Protein AF-A0A959RZU4-F1 (afdb_monomer_lite)

Structure (mmCIF, N/CA/C/O backbone):
data_AF-A0A959RZU4-F1
#
_entry.id   AF-A0A959RZU4-F1
#
loop_
_atom_site.group_PDB
_atom_site.id
_atom_site.type_symbol
_atom_site.label_atom_id
_atom_site.label_alt_id
_atom_site.label_comp_id
_atom_site.label_asym_id
_atom_site.label_entity_id
_atom_site.label_seq_id
_atom_site.pdbx_PDB_ins_code
_atom_site.Cartn_x
_atom_site.Cartn_y
_atom_site.Cartn_z
_atom_site.occupancy
_atom_site.B_iso_or_equiv
_atom_site.auth_seq_id
_atom_site.auth_comp_id
_atom_site.auth_asym_id
_atom_site.auth_atom_id
_atom_site.pdbx_PDB_model_num
ATOM 1 N N . MET A 1 1 ? 28.905 39.740 -83.376 1.00 40.78 1 MET A N 1
ATOM 2 C CA . MET A 1 1 ? 28.898 39.469 -84.828 1.00 40.78 1 MET A CA 1
ATOM 3 C C . MET A 1 1 ? 30.287 38.987 -85.211 1.00 40.78 1 MET A C 1
ATOM 5 O O . MET A 1 1 ? 31.198 39.787 -85.118 1.00 40.78 1 MET A O 1
ATOM 9 N N . PHE A 1 2 ? 30.454 37.685 -85.465 1.00 34.94 2 PHE A N 1
ATOM 10 C CA . PHE A 1 2 ? 31.320 37.063 -86.486 1.00 34.94 2 PHE A CA 1
ATOM 11 C C . PHE A 1 2 ? 31.475 35.570 -86.160 1.00 34.94 2 PHE A C 1
ATOM 13 O O . PHE A 1 2 ? 32.211 35.172 -85.263 1.00 34.94 2 PHE A O 1
ATOM 20 N N . LYS A 1 3 ? 30.707 34.758 -86.892 1.00 49.84 3 LYS A N 1
ATOM 21 C CA . LYS A 1 3 ? 30.971 33.336 -87.119 1.00 49.84 3 LYS A CA 1
ATOM 22 C C . LYS A 1 3 ? 32.119 33.241 -88.120 1.00 49.84 3 LYS A C 1
ATOM 24 O O . LYS A 1 3 ? 32.041 33.914 -89.142 1.00 49.84 3 LYS A O 1
ATOM 29 N N . LEU A 1 4 ? 33.052 32.320 -87.908 1.00 44.41 4 LEU A N 1
ATOM 30 C CA . LEU A 1 4 ? 33.687 31.590 -89.002 1.00 44.41 4 LEU A CA 1
ATOM 31 C C . LEU A 1 4 ? 33.756 30.100 -88.628 1.00 44.41 4 LEU A C 1
ATOM 33 O O . LEU A 1 4 ? 34.189 29.736 -87.538 1.00 44.41 4 LEU A O 1
ATOM 37 N N . PHE A 1 5 ? 33.215 29.304 -89.553 1.00 42.12 5 PHE A N 1
ATOM 38 C CA . PHE A 1 5 ? 33.321 27.857 -89.777 1.00 42.12 5 PHE A CA 1
ATOM 39 C C . PHE A 1 5 ? 34.800 27.394 -89.740 1.00 42.12 5 PHE A C 1
ATOM 41 O O . PHE A 1 5 ? 35.685 28.237 -89.813 1.00 42.12 5 PHE A O 1
ATOM 48 N N . ASP A 1 6 ? 35.242 26.140 -89.677 1.00 41.25 6 ASP A N 1
ATOM 49 C CA . ASP A 1 6 ? 34.755 24.782 -89.956 1.00 41.25 6 ASP A CA 1
ATOM 50 C C . ASP A 1 6 ? 35.876 23.867 -89.373 1.00 41.25 6 ASP A C 1
ATOM 52 O O . ASP A 1 6 ? 37.042 24.250 -89.414 1.00 41.25 6 ASP A O 1
ATOM 56 N N . ASN A 1 7 ? 35.634 22.740 -88.705 1.00 34.97 7 ASN A N 1
ATOM 57 C CA . ASN A 1 7 ? 35.709 21.371 -89.250 1.00 34.97 7 ASN A CA 1
ATOM 58 C C . ASN A 1 7 ? 36.685 20.526 -88.398 1.00 34.97 7 ASN A C 1
ATOM 60 O O . ASN A 1 7 ? 37.684 21.019 -87.883 1.00 34.97 7 ASN A O 1
ATOM 64 N N . LYS A 1 8 ? 36.333 19.248 -88.255 1.00 44.38 8 LYS A N 1
ATOM 65 C CA . LYS A 1 8 ? 36.989 18.108 -87.596 1.00 44.38 8 LYS A CA 1
ATOM 66 C C . LYS A 1 8 ? 38.484 18.239 -87.268 1.00 44.38 8 LYS A C 1
ATOM 68 O O . LYS A 1 8 ? 39.306 18.383 -88.164 1.00 44.38 8 LYS A O 1
ATOM 73 N N . ASN A 1 9 ? 38.831 17.928 -86.017 1.00 36.19 9 ASN A N 1
ATOM 74 C CA . ASN A 1 9 ? 39.710 16.793 -85.710 1.00 36.19 9 ASN A CA 1
ATOM 75 C C . ASN A 1 9 ? 39.688 16.473 -84.208 1.00 36.19 9 ASN A C 1
ATOM 77 O O . ASN A 1 9 ? 39.763 17.351 -83.354 1.00 36.19 9 ASN A O 1
ATOM 81 N N . SER A 1 10 ? 39.542 15.186 -83.908 1.00 51.72 10 SER A N 1
ATOM 82 C CA . SER A 1 10 ? 39.655 14.570 -82.589 1.00 51.72 10 SER A CA 1
ATOM 83 C C . SER A 1 10 ? 41.037 14.830 -81.985 1.00 51.72 10 SER A C 1
ATOM 85 O O . SER A 1 10 ? 42.015 14.204 -82.389 1.00 51.72 10 SER A O 1
ATOM 87 N N . ASP A 1 11 ? 41.104 15.748 -81.024 1.00 47.91 11 ASP A N 1
ATOM 88 C CA . ASP A 1 11 ? 42.326 16.111 -80.305 1.00 47.91 11 ASP A CA 1
ATOM 89 C C . ASP A 1 11 ? 42.391 15.301 -78.988 1.00 47.91 11 ASP A C 1
ATOM 91 O O . ASP A 1 11 ? 41.419 15.314 -78.222 1.00 47.91 11 ASP A O 1
ATOM 95 N N . PRO A 1 12 ? 43.483 14.567 -78.687 1.00 48.38 12 PRO A N 1
ATOM 96 C CA . PRO A 1 12 ? 43.603 13.827 -77.436 1.00 48.38 12 PRO A CA 1
ATOM 97 C C . PRO A 1 12 ? 43.544 14.809 -76.263 1.00 48.38 12 PRO A C 1
ATOM 99 O O . PRO A 1 12 ? 44.266 15.806 -76.230 1.00 48.38 12 PRO A O 1
ATOM 102 N N . MET A 1 13 ? 42.654 14.526 -75.310 1.00 49.72 13 MET A N 1
ATOM 103 C CA . MET A 1 13 ? 42.340 15.343 -74.136 1.00 49.72 13 MET A CA 1
ATOM 104 C C . MET A 1 13 ? 43.606 15.970 -73.515 1.00 49.72 13 MET A C 1
ATOM 106 O O . MET A 1 13 ? 44.366 15.311 -72.804 1.00 49.72 13 MET A O 1
ATOM 110 N N . LYS A 1 14 ? 43.851 17.262 -73.790 1.00 53.09 14 LYS A N 1
ATOM 111 C CA . LYS A 1 14 ? 44.975 18.021 -73.221 1.00 53.09 14 LYS A CA 1
ATOM 112 C C . LYS A 1 14 ? 44.808 18.101 -71.705 1.00 53.09 14 LYS A C 1
ATOM 114 O O . LYS A 1 14 ? 43.995 18.870 -71.194 1.00 53.09 14 LYS A O 1
ATOM 119 N N . VAL A 1 15 ? 45.599 17.314 -70.980 1.00 61.69 15 VAL A N 1
ATOM 120 C CA . VAL A 1 15 ? 45.626 17.328 -69.514 1.00 61.69 15 VAL A CA 1
ATOM 121 C C . VAL A 1 15 ? 46.175 18.680 -69.049 1.00 61.69 15 VAL A C 1
ATOM 123 O O . VAL A 1 15 ? 47.334 19.014 -69.313 1.00 61.69 15 VAL A O 1
ATOM 126 N N . LYS A 1 16 ? 45.337 19.481 -68.380 1.00 63.59 16 LYS A N 1
ATOM 127 C CA . LYS A 1 16 ? 45.736 20.772 -67.799 1.00 63.59 16 LYS A CA 1
ATOM 128 C C . LYS A 1 16 ? 46.838 20.526 -66.761 1.00 63.59 16 LYS A C 1
ATOM 130 O O . LYS A 1 16 ? 46.637 19.790 -65.798 1.00 63.59 16 LYS A O 1
ATOM 135 N N . LYS A 1 17 ? 48.021 21.107 -66.978 1.00 64.19 17 LYS A N 1
ATOM 136 C CA . LYS A 1 17 ? 49.163 21.000 -66.060 1.00 64.19 17 LYS A CA 1
ATOM 137 C C . LYS A 1 17 ? 49.020 22.066 -64.975 1.00 64.19 17 LYS A C 1
ATOM 139 O O . LYS A 1 17 ? 48.878 23.242 -65.293 1.00 64.19 17 LYS A O 1
ATOM 144 N N . PHE A 1 18 ? 49.049 21.650 -63.712 1.00 67.50 18 PHE A N 1
ATOM 145 C CA . PHE A 1 18 ? 49.022 22.559 -62.567 1.00 67.50 18 PHE A CA 1
ATOM 146 C C . PHE A 1 18 ? 50.449 23.000 -62.228 1.00 67.50 18 PHE A C 1
ATOM 148 O O . PHE A 1 18 ? 51.368 22.178 -62.213 1.00 67.50 18 PHE A O 1
ATOM 155 N N . TYR A 1 19 ? 50.632 24.292 -61.966 1.00 74.06 19 TYR A N 1
ATOM 156 C CA . TYR A 1 19 ? 51.918 24.901 -61.630 1.00 74.06 19 TYR A CA 1
ATOM 157 C C . TYR A 1 19 ? 51.803 25.561 -60.260 1.00 74.06 19 TYR A C 1
ATOM 159 O O . TYR A 1 19 ? 50.791 26.198 -59.978 1.00 74.06 19 TYR A O 1
ATOM 167 N N . TYR A 1 20 ? 52.832 25.427 -59.426 1.00 78.12 20 TYR A N 1
ATOM 168 C CA . TYR A 1 20 ? 52.951 26.209 -58.197 1.00 78.12 20 TYR A CA 1
ATOM 169 C C . TYR A 1 20 ? 54.128 27.178 -58.319 1.00 78.12 20 TYR A C 1
ATOM 171 O O . TYR A 1 20 ? 55.121 26.895 -59.000 1.00 78.12 20 TYR A O 1
ATOM 179 N N . TYR A 1 21 ? 54.002 28.339 -57.681 1.00 74.81 21 TYR A N 1
ATOM 180 C CA . TYR A 1 21 ? 55.072 29.324 -57.613 1.00 74.81 21 TYR A CA 1
ATOM 181 C C . TYR A 1 21 ? 56.006 28.972 -56.454 1.00 74.81 21 TYR A C 1
ATOM 183 O O . TYR A 1 21 ? 55.578 28.942 -55.302 1.00 74.81 21 TYR A O 1
ATOM 191 N N . SER A 1 22 ? 57.270 28.669 -56.759 1.00 76.12 22 SER A N 1
ATOM 192 C CA . SER A 1 22 ? 58.295 28.439 -55.739 1.00 76.12 22 SER A CA 1
ATOM 193 C C . SER A 1 22 ? 59.058 29.746 -55.498 1.00 76.12 22 SER A C 1
ATOM 195 O O . SER A 1 22 ? 59.773 30.181 -56.409 1.00 76.12 22 SER A O 1
ATOM 197 N N . PRO A 1 23 ? 58.932 30.370 -54.311 1.00 66.81 23 PRO A N 1
ATOM 198 C CA . PRO A 1 23 ? 59.615 31.628 -54.013 1.00 66.81 23 PRO A CA 1
ATOM 199 C C . PRO A 1 23 ? 61.144 31.478 -54.068 1.00 66.81 23 PRO A C 1
ATOM 201 O O . PRO A 1 23 ? 61.816 32.363 -54.585 1.00 66.81 23 PRO A O 1
ATOM 204 N N . ASP A 1 24 ? 61.677 30.315 -53.686 1.00 72.19 24 ASP A N 1
ATOM 205 C CA . ASP A 1 24 ? 63.123 30.040 -53.661 1.00 72.19 24 ASP A CA 1
ATOM 206 C C . ASP A 1 24 ? 63.770 29.963 -55.051 1.00 72.19 24 ASP A C 1
ATOM 208 O O . ASP A 1 24 ? 64.975 30.153 -55.200 1.00 72.19 24 ASP A O 1
ATOM 212 N N . LYS A 1 25 ? 62.985 29.641 -56.087 1.00 71.25 25 LYS A N 1
ATOM 213 C CA . LYS A 1 25 ? 63.485 29.463 -57.461 1.00 71.25 25 LYS A CA 1
ATOM 214 C C . LYS A 1 25 ? 62.950 30.511 -58.436 1.00 71.25 25 LYS A C 1
ATOM 216 O O . LYS A 1 25 ? 63.309 30.435 -59.612 1.00 71.25 25 LYS A O 1
ATOM 221 N N . LEU A 1 26 ? 62.100 31.440 -57.970 1.00 72.12 26 LEU A N 1
ATOM 222 C CA . LEU A 1 26 ? 61.418 32.489 -58.754 1.00 72.12 26 LEU A CA 1
ATOM 223 C C . LEU A 1 26 ? 60.828 31.966 -60.081 1.00 72.12 26 LEU A C 1
ATOM 225 O O . LEU A 1 26 ? 60.802 32.660 -61.097 1.00 72.12 26 LEU A O 1
ATOM 229 N N . LYS A 1 27 ? 60.400 30.698 -60.102 1.00 74.31 27 LYS A N 1
ATOM 230 C CA . LYS A 1 27 ? 59.956 29.986 -61.307 1.00 74.31 27 LYS A CA 1
ATOM 231 C C . LYS A 1 27 ? 58.715 29.157 -61.006 1.00 74.31 27 LYS A C 1
ATOM 233 O O . LYS A 1 27 ? 58.575 28.580 -59.927 1.00 74.31 27 LYS A O 1
ATOM 238 N N . LEU A 1 28 ? 57.833 29.078 -62.001 1.00 73.12 28 LEU A N 1
ATOM 239 C CA . LEU A 1 28 ? 56.657 28.214 -61.986 1.00 73.12 28 LEU A CA 1
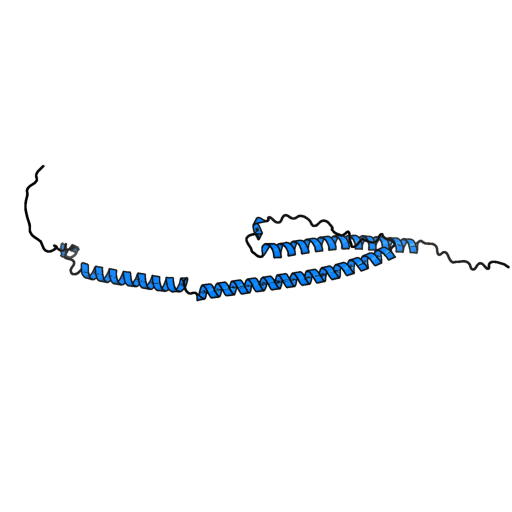ATOM 240 C C . LEU A 1 28 ? 57.083 26.777 -62.292 1.00 73.12 28 LEU A C 1
ATOM 242 O O . LEU A 1 28 ? 57.539 26.476 -63.396 1.00 73.12 28 LEU A O 1
ATOM 246 N N . ILE A 1 29 ? 56.943 25.888 -61.309 1.00 73.50 29 ILE A N 1
ATOM 247 C CA . ILE A 1 29 ? 57.331 24.480 -61.438 1.00 73.50 29 ILE A CA 1
ATOM 248 C C . ILE A 1 29 ? 56.059 23.647 -61.650 1.00 73.50 29 ILE A C 1
ATOM 250 O O . ILE A 1 29 ? 55.103 23.789 -60.881 1.00 73.50 29 ILE A O 1
ATOM 254 N N . PRO A 1 30 ? 56.004 22.783 -62.684 1.00 72.62 30 PRO A N 1
ATOM 255 C CA . PRO A 1 30 ? 54.859 21.905 -62.895 1.00 72.62 30 PRO A CA 1
ATOM 256 C C . PRO A 1 30 ? 54.775 20.864 -61.774 1.00 72.62 30 PRO A C 1
ATOM 258 O O . PRO A 1 30 ? 55.757 20.184 -61.466 1.00 72.62 30 PRO A O 1
ATOM 261 N N . ILE A 1 31 ? 53.588 20.693 -61.193 1.00 70.25 31 ILE A N 1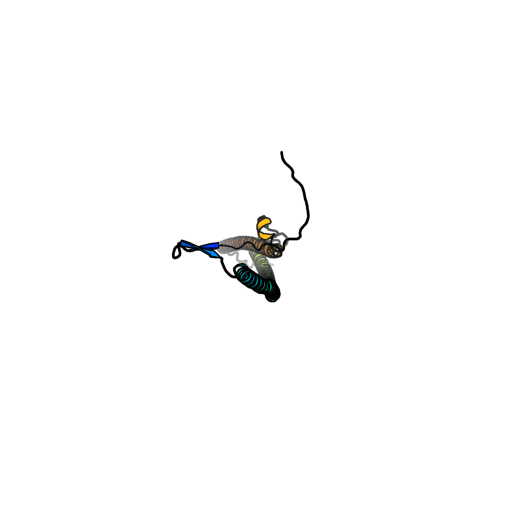
ATOM 262 C CA . ILE A 1 31 ? 53.344 19.678 -60.168 1.00 70.25 31 ILE A CA 1
ATOM 263 C C . ILE A 1 31 ? 53.290 18.309 -60.854 1.00 70.25 31 ILE A C 1
ATOM 265 O O . ILE A 1 31 ? 52.305 17.942 -61.500 1.00 70.25 31 ILE A O 1
ATOM 269 N N . LYS A 1 32 ? 54.369 17.534 -60.726 1.00 67.44 32 LYS A N 1
ATOM 270 C CA . LYS A 1 32 ? 54.437 16.169 -61.259 1.00 67.44 32 LYS A CA 1
ATOM 271 C C . LYS A 1 32 ? 53.556 15.238 -60.414 1.00 67.44 32 LYS A C 1
ATOM 273 O O . LYS A 1 32 ? 53.646 15.233 -59.189 1.00 67.44 32 LYS A O 1
ATOM 278 N N . ASN A 1 33 ? 52.733 14.421 -61.074 1.00 66.38 33 ASN A N 1
ATOM 279 C CA . ASN A 1 33 ? 51.890 13.382 -60.462 1.00 66.38 33 ASN A CA 1
ATOM 280 C C . ASN A 1 33 ? 50.825 13.884 -59.460 1.00 66.38 33 ASN A C 1
ATOM 282 O O . ASN A 1 33 ? 50.451 13.145 -58.553 1.00 66.38 33 ASN A O 1
ATOM 286 N N . PHE A 1 34 ? 50.300 15.104 -59.628 1.00 71.50 34 PHE A N 1
ATOM 287 C CA . PHE A 1 34 ? 49.224 15.634 -58.772 1.00 71.50 34 PHE A CA 1
ATOM 288 C C . PHE A 1 34 ? 47.943 14.781 -58.823 1.00 71.50 34 PHE A C 1
ATOM 290 O O . PHE A 1 34 ? 47.402 14.403 -57.789 1.00 71.50 34 PHE A O 1
ATOM 297 N N . ILE A 1 35 ? 47.511 14.418 -60.035 1.00 73.44 35 ILE A N 1
ATOM 298 C CA . ILE A 1 35 ? 46.277 13.658 -60.286 1.00 73.44 35 ILE A CA 1
ATOM 299 C C . ILE A 1 35 ? 46.306 12.258 -59.639 1.00 73.44 35 ILE A C 1
ATOM 301 O O . ILE A 1 35 ? 45.421 11.979 -58.834 1.00 73.44 35 ILE A O 1
ATOM 305 N N . PRO A 1 36 ? 47.307 11.383 -59.885 1.00 77.56 36 PRO A N 1
ATOM 306 C CA . PRO A 1 36 ? 47.315 10.047 -59.279 1.00 77.56 36 PRO A CA 1
ATOM 307 C C . PRO A 1 36 ? 47.467 10.080 -57.751 1.00 77.56 36 PRO A C 1
ATOM 309 O O . PRO A 1 36 ? 46.877 9.249 -57.069 1.00 77.56 36 PRO A O 1
ATOM 312 N N . LYS A 1 37 ? 48.199 11.057 -57.192 1.00 81.00 37 LYS A N 1
ATOM 313 C CA . LYS A 1 37 ? 48.310 11.225 -55.732 1.00 81.00 37 LYS A CA 1
ATOM 314 C C . LYS A 1 37 ? 46.990 11.669 -55.101 1.00 81.00 37 LYS A C 1
ATOM 316 O O . LYS A 1 37 ? 46.623 11.163 -54.047 1.00 81.00 37 LYS A O 1
ATOM 321 N N . SER A 1 38 ? 46.272 12.584 -55.752 1.00 82.25 38 SER A N 1
ATOM 322 C CA . SER A 1 38 ? 44.964 13.048 -55.285 1.00 82.25 38 SER A CA 1
ATOM 323 C C . SER A 1 38 ? 43.909 11.940 -55.354 1.00 82.25 38 SER A C 1
ATOM 325 O O . SER A 1 38 ? 43.142 11.791 -54.409 1.00 82.25 38 SER A O 1
ATOM 327 N N . ILE A 1 39 ? 43.922 11.113 -56.406 1.00 86.00 39 ILE A N 1
ATOM 328 C CA . ILE A 1 39 ? 43.027 9.951 -56.534 1.00 86.00 39 ILE A CA 1
ATOM 329 C C . ILE A 1 39 ? 43.303 8.918 -55.436 1.00 86.00 39 ILE A C 1
ATOM 331 O O . ILE A 1 39 ? 42.364 8.426 -54.819 1.00 86.00 39 ILE A O 1
ATOM 335 N N . LEU A 1 40 ? 44.577 8.622 -55.151 1.00 88.19 40 LEU A N 1
ATOM 336 C CA . LEU A 1 40 ? 44.954 7.693 -54.080 1.00 88.19 40 LEU A CA 1
ATOM 337 C C . LEU A 1 40 ? 44.475 8.190 -52.705 1.00 88.19 40 LEU A C 1
ATOM 339 O O . LEU A 1 40 ? 43.934 7.417 -51.919 1.00 88.19 40 LEU A O 1
ATOM 343 N N . PHE A 1 41 ? 44.635 9.489 -52.437 1.00 89.50 41 PHE A N 1
ATOM 344 C CA . PHE A 1 41 ? 44.150 10.106 -51.204 1.00 89.50 41 PHE A CA 1
ATOM 345 C C . PHE A 1 41 ? 42.624 10.011 -51.092 1.00 89.50 41 PHE A C 1
ATOM 347 O O . PHE A 1 41 ? 42.113 9.555 -50.070 1.00 89.50 41 PHE A O 1
ATOM 354 N N . LEU A 1 42 ? 41.901 10.348 -52.164 1.00 91.00 42 LEU A N 1
ATOM 355 C CA . LEU A 1 42 ? 40.440 10.272 -52.199 1.00 91.00 42 LEU A CA 1
ATOM 356 C C . LEU A 1 42 ? 39.940 8.835 -51.977 1.00 91.00 42 LEU A C 1
ATOM 358 O O . LEU A 1 42 ? 38.996 8.622 -51.223 1.00 91.00 42 LEU A O 1
ATOM 362 N N . ALA A 1 43 ? 40.607 7.849 -52.584 1.00 91.00 43 ALA A N 1
ATOM 363 C CA . ALA A 1 43 ? 40.292 6.436 -52.406 1.00 91.00 43 ALA A CA 1
ATOM 364 C C . ALA A 1 43 ? 40.514 5.978 -50.955 1.00 91.00 43 ALA A C 1
ATOM 366 O O . ALA A 1 43 ? 39.647 5.325 -50.380 1.00 91.00 43 ALA A O 1
ATOM 367 N N . SER A 1 44 ? 41.632 6.368 -50.333 1.00 91.50 44 SER A N 1
ATOM 368 C CA . SER A 1 44 ? 41.902 6.041 -48.926 1.00 91.50 44 SER A CA 1
ATOM 369 C C . SER A 1 44 ? 40.884 6.672 -47.972 1.00 91.50 44 SER A C 1
ATOM 371 O O . SER A 1 44 ? 40.442 6.034 -47.018 1.00 91.50 44 SER A O 1
ATOM 373 N N . PHE A 1 45 ? 40.451 7.897 -48.274 1.00 94.00 45 PHE A N 1
ATOM 374 C CA . PHE A 1 45 ? 39.466 8.618 -47.479 1.00 94.00 45 PHE A CA 1
ATOM 375 C C . PHE A 1 45 ? 38.073 7.992 -47.602 1.00 94.00 45 PHE A C 1
ATOM 377 O O . PHE A 1 45 ? 37.380 7.823 -46.602 1.00 94.00 45 PHE A O 1
ATOM 384 N N . ALA A 1 46 ? 37.688 7.565 -48.809 1.00 93.44 46 ALA A N 1
ATOM 385 C CA . ALA A 1 46 ? 36.434 6.853 -49.035 1.00 93.44 46 ALA A CA 1
ATOM 386 C C . ALA A 1 46 ? 36.381 5.530 -48.254 1.00 93.44 46 ALA A C 1
ATOM 388 O O . ALA A 1 46 ? 35.389 5.257 -47.582 1.00 93.44 46 ALA A O 1
ATOM 389 N N . ILE A 1 47 ? 37.469 4.750 -48.269 1.00 94.38 47 ILE A N 1
ATOM 390 C CA . ILE A 1 47 ? 37.564 3.500 -47.500 1.00 94.38 47 ILE A CA 1
ATOM 391 C C . ILE A 1 47 ? 37.418 3.782 -46.000 1.00 94.38 47 ILE A C 1
ATOM 393 O O . ILE A 1 47 ? 36.640 3.111 -45.323 1.00 94.38 47 ILE A O 1
ATOM 397 N N . PHE A 1 48 ? 38.096 4.812 -45.487 1.00 95.12 48 PHE A N 1
ATOM 398 C CA . PHE A 1 48 ? 38.010 5.197 -44.079 1.00 95.12 48 PHE A CA 1
ATOM 399 C C . PHE A 1 48 ? 36.581 5.572 -43.655 1.00 95.12 48 PHE A C 1
ATOM 401 O O . PHE A 1 48 ? 36.105 5.114 -42.614 1.00 95.12 48 PHE A O 1
ATOM 408 N N . ILE A 1 49 ? 35.861 6.333 -44.485 1.00 94.12 49 ILE A N 1
ATOM 409 C CA . ILE A 1 49 ? 34.457 6.679 -44.221 1.00 94.12 49 ILE A CA 1
ATOM 410 C C . ILE A 1 49 ? 33.595 5.416 -44.199 1.00 94.12 49 ILE A C 1
ATOM 412 O O . ILE A 1 49 ? 32.867 5.191 -43.241 1.00 94.12 49 ILE A O 1
ATOM 416 N N . THR A 1 50 ? 33.714 4.544 -45.203 1.00 92.69 50 THR A N 1
ATOM 417 C CA . THR A 1 50 ? 32.899 3.318 -45.245 1.00 92.69 50 THR A CA 1
ATOM 418 C C . THR A 1 50 ? 33.169 2.387 -44.063 1.00 92.69 50 THR A C 1
ATOM 420 O O . THR A 1 50 ? 32.234 1.812 -43.512 1.00 92.69 50 THR A O 1
ATOM 423 N N . PHE A 1 51 ? 34.425 2.282 -43.623 1.00 94.19 51 PHE A N 1
ATOM 424 C CA . PHE A 1 51 ? 34.811 1.437 -42.496 1.00 94.19 51 PHE A CA 1
ATOM 425 C C . PHE A 1 51 ? 34.286 1.980 -41.163 1.00 94.19 51 PHE A C 1
ATOM 427 O O . PHE A 1 51 ? 33.729 1.236 -40.360 1.00 94.19 51 PHE A O 1
ATOM 434 N N . THR A 1 52 ? 34.402 3.290 -40.945 1.00 90.31 52 THR A N 1
ATOM 435 C CA . THR A 1 52 ? 33.870 3.939 -39.738 1.00 90.31 52 THR A CA 1
ATOM 436 C C . THR A 1 52 ? 32.343 3.890 -39.695 1.00 90.31 52 THR A C 1
ATOM 438 O O . THR A 1 52 ? 31.783 3.532 -38.662 1.00 90.31 52 THR A O 1
ATOM 441 N N . SER A 1 53 ? 31.657 4.137 -40.816 1.00 88.69 53 SER A N 1
ATOM 442 C CA . SER A 1 53 ? 30.201 3.978 -40.914 1.00 88.69 53 SER A CA 1
ATOM 443 C C . SER A 1 53 ? 29.744 2.538 -40.678 1.00 88.69 53 SER A C 1
ATOM 445 O O . SER A 1 53 ? 28.716 2.339 -40.040 1.00 88.69 53 SER A O 1
ATOM 447 N N . PHE A 1 54 ? 30.500 1.537 -41.139 1.00 90.25 54 PHE A N 1
ATOM 448 C CA . PHE A 1 54 ? 30.190 0.131 -40.880 1.00 90.25 54 PHE A CA 1
ATOM 449 C C . PHE A 1 54 ? 30.311 -0.220 -39.392 1.00 90.25 54 PHE A C 1
ATOM 451 O O . PHE A 1 54 ? 29.403 -0.837 -38.846 1.00 90.25 54 PHE A O 1
ATOM 458 N N . ILE A 1 55 ? 31.375 0.229 -38.715 1.00 87.50 55 ILE A N 1
ATOM 459 C CA . ILE A 1 55 ? 31.551 0.005 -37.270 1.00 87.50 55 ILE A CA 1
ATOM 460 C C . ILE A 1 55 ? 30.436 0.689 -36.475 1.00 87.50 55 ILE A C 1
ATOM 462 O O . ILE A 1 55 ? 29.805 0.055 -35.632 1.00 87.50 55 ILE A O 1
ATOM 466 N N . ILE A 1 56 ? 30.156 1.963 -36.762 1.00 84.38 56 ILE A N 1
ATOM 467 C CA . ILE A 1 56 ? 29.111 2.725 -36.065 1.00 84.38 56 ILE A CA 1
ATOM 468 C C . ILE A 1 56 ? 27.735 2.105 -36.322 1.00 84.38 56 ILE A C 1
ATOM 470 O O . ILE A 1 56 ? 26.968 1.912 -35.385 1.00 84.38 56 ILE A O 1
ATOM 474 N N . GLY A 1 57 ? 27.440 1.739 -37.572 1.00 82.75 57 GLY A N 1
ATOM 475 C CA . GLY A 1 57 ? 26.212 1.037 -37.929 1.00 82.75 57 GLY A CA 1
ATOM 476 C C . GLY A 1 57 ? 26.089 -0.289 -37.184 1.00 82.75 57 GLY A C 1
ATOM 477 O O . GLY A 1 57 ? 25.060 -0.542 -36.574 1.00 82.75 57 GLY A O 1
ATOM 478 N N . SER A 1 58 ? 27.152 -1.094 -37.143 1.00 79.25 58 SER A N 1
ATOM 479 C CA . SER A 1 58 ? 27.134 -2.365 -36.415 1.00 79.25 58 SER A CA 1
ATOM 480 C C . SER A 1 58 ? 26.900 -2.191 -34.918 1.00 79.25 58 SER A C 1
ATOM 482 O O . SER A 1 58 ? 26.237 -3.029 -34.340 1.00 79.25 58 SER A O 1
ATOM 484 N N . LEU A 1 59 ? 27.374 -1.100 -34.306 1.00 75.62 59 LEU A N 1
ATOM 485 C CA . LEU A 1 59 ? 27.191 -0.831 -32.878 1.00 75.62 59 LEU A CA 1
ATOM 486 C C . LEU A 1 59 ? 25.767 -0.342 -32.568 1.00 75.62 59 LEU A C 1
ATOM 488 O O . LEU A 1 59 ? 25.201 -0.709 -31.547 1.00 75.62 59 LEU A O 1
ATOM 492 N N . ILE A 1 60 ? 25.176 0.463 -33.458 1.00 73.25 60 ILE A N 1
ATOM 493 C CA . ILE A 1 60 ? 23.804 0.975 -33.302 1.00 73.25 60 ILE A CA 1
ATOM 494 C C . ILE A 1 60 ? 22.761 -0.115 -33.583 1.00 73.25 60 ILE A C 1
ATOM 496 O O . ILE A 1 60 ? 21.729 -0.155 -32.921 1.00 73.25 60 ILE A O 1
ATOM 500 N N . PHE A 1 61 ? 23.016 -0.981 -34.566 1.00 68.62 61 PHE A N 1
ATOM 501 C CA . PHE A 1 61 ? 22.108 -2.059 -34.967 1.00 68.62 61 PHE A CA 1
ATOM 502 C C . PHE A 1 61 ? 22.425 -3.402 -34.299 1.00 68.62 61 PHE A C 1
ATOM 504 O O . PHE A 1 61 ? 21.820 -4.407 -34.668 1.00 68.62 61 PHE A O 1
ATOM 511 N N . ASP A 1 62 ? 23.365 -3.451 -33.349 1.00 67.38 62 ASP A N 1
ATOM 512 C CA . ASP A 1 62 ? 23.626 -4.683 -32.613 1.00 67.38 62 ASP A CA 1
ATOM 513 C C . ASP A 1 62 ? 22.407 -5.004 -31.738 1.00 67.38 62 ASP A C 1
ATOM 515 O O . ASP A 1 62 ? 22.147 -4.338 -30.729 1.00 67.38 62 ASP A O 1
ATOM 519 N N . ASP A 1 63 ? 21.665 -6.044 -32.126 1.00 60.75 63 ASP A N 1
ATOM 520 C CA . ASP A 1 63 ? 20.479 -6.573 -31.432 1.00 60.75 63 ASP A CA 1
ATOM 521 C C . ASP A 1 63 ? 20.758 -6.928 -29.962 1.00 60.75 63 ASP A C 1
ATOM 523 O O . ASP A 1 63 ? 19.844 -7.084 -29.154 1.00 60.75 63 ASP A O 1
ATOM 527 N N . SER A 1 64 ? 22.032 -7.036 -29.581 1.00 60.72 64 SER A N 1
ATOM 528 C CA . SER A 1 64 ? 22.445 -7.185 -28.190 1.00 60.72 64 SER A CA 1
ATOM 529 C C . SER A 1 64 ? 21.923 -6.036 -27.318 1.00 60.72 64 SER A C 1
ATOM 531 O O . SER A 1 64 ? 21.429 -6.283 -26.219 1.00 60.72 64 SER A O 1
ATOM 533 N N . THR A 1 65 ? 21.940 -4.795 -27.814 1.00 62.09 65 THR A N 1
ATOM 534 C CA . THR A 1 65 ? 21.436 -3.633 -27.071 1.00 62.09 65 THR A CA 1
ATOM 535 C C . THR A 1 65 ? 19.915 -3.645 -26.954 1.00 62.09 65 THR A C 1
ATOM 537 O O . THR A 1 65 ? 19.405 -3.483 -25.849 1.00 62.09 65 THR A O 1
ATOM 540 N N . SER A 1 66 ? 19.176 -3.934 -28.028 1.00 62.53 66 SER A N 1
ATOM 541 C CA . SER A 1 66 ? 17.707 -4.020 -27.993 1.00 62.53 66 SER A CA 1
ATOM 542 C C . SER A 1 66 ? 17.213 -5.160 -27.087 1.00 62.53 66 SER A C 1
ATOM 544 O O . SER A 1 66 ? 16.284 -4.964 -26.303 1.00 62.53 66 SER A O 1
ATOM 546 N N . LEU A 1 67 ? 17.881 -6.319 -27.105 1.00 63.00 67 LEU A N 1
ATOM 547 C CA . LEU A 1 67 ? 17.579 -7.454 -26.225 1.00 63.00 67 LEU A CA 1
ATOM 548 C C . LEU A 1 67 ? 17.912 -7.170 -24.757 1.00 63.00 67 LEU A C 1
ATOM 550 O O . LEU A 1 67 ? 17.177 -7.603 -23.868 1.00 63.00 67 LEU A O 1
ATOM 554 N N . ILE A 1 68 ? 19.010 -6.460 -24.481 1.00 68.19 68 ILE A N 1
ATOM 555 C CA . ILE A 1 68 ? 19.369 -6.055 -23.118 1.00 68.19 68 ILE A CA 1
ATOM 556 C C . ILE A 1 68 ? 18.369 -5.022 -22.593 1.00 68.19 68 ILE A C 1
ATOM 558 O O . ILE A 1 68 ? 17.887 -5.184 -21.474 1.00 68.19 68 ILE A O 1
ATOM 562 N N . LEU A 1 69 ? 18.013 -4.009 -23.391 1.00 66.88 69 LEU A N 1
ATOM 563 C CA . LEU A 1 69 ? 17.008 -3.013 -23.011 1.00 66.88 69 LEU A CA 1
ATOM 564 C C . LEU A 1 69 ? 15.632 -3.661 -22.789 1.00 66.88 69 LEU A C 1
ATOM 566 O O . LEU A 1 69 ? 14.981 -3.375 -21.788 1.00 66.88 69 LEU A O 1
ATOM 570 N N . GLY A 1 70 ? 15.217 -4.586 -23.659 1.00 72.00 70 GLY A N 1
ATOM 571 C CA . GLY A 1 70 ? 13.965 -5.330 -23.496 1.00 72.00 70 GLY A CA 1
ATOM 572 C C . GLY A 1 70 ? 13.931 -6.152 -22.205 1.00 72.00 70 GLY A C 1
ATOM 573 O O . GLY A 1 70 ? 12.959 -6.085 -21.457 1.00 72.00 70 GLY A O 1
ATOM 574 N N . LYS A 1 71 ? 15.021 -6.863 -21.886 1.00 73.06 71 LYS A N 1
ATOM 575 C CA . LYS A 1 71 ? 15.142 -7.612 -20.624 1.00 73.06 71 LYS A CA 1
ATOM 576 C C . LYS A 1 71 ? 15.151 -6.704 -19.397 1.00 73.06 71 LYS A C 1
ATOM 578 O O . LYS A 1 71 ? 14.559 -7.064 -18.387 1.00 73.06 71 LYS A O 1
ATOM 583 N N . GLN A 1 72 ? 15.818 -5.552 -19.462 1.00 69.12 72 GLN A N 1
ATOM 584 C CA . GLN A 1 72 ? 15.830 -4.593 -18.355 1.00 69.12 72 GLN A CA 1
ATOM 585 C C . GLN A 1 72 ? 14.429 -4.039 -18.089 1.00 69.12 72 GLN A C 1
ATOM 587 O O . GLN A 1 72 ? 13.994 -4.045 -16.941 1.00 69.12 72 GLN A O 1
ATOM 592 N N . ASN A 1 73 ? 13.698 -3.650 -19.136 1.00 73.81 73 ASN A N 1
ATOM 593 C CA . ASN A 1 73 ? 12.321 -3.178 -19.000 1.00 73.81 73 ASN A CA 1
ATOM 594 C C . ASN A 1 73 ? 11.404 -4.262 -18.425 1.00 73.81 73 ASN A C 1
ATOM 596 O O . ASN A 1 73 ? 10.634 -3.979 -17.515 1.00 73.81 73 ASN A O 1
ATOM 600 N N . GLN A 1 74 ? 11.549 -5.511 -18.875 1.00 77.38 74 GLN A N 1
ATOM 601 C CA . GLN A 1 74 ? 10.767 -6.627 -18.345 1.00 77.38 74 GLN A CA 1
ATOM 602 C C . GLN A 1 74 ? 11.045 -6.877 -16.852 1.00 77.38 74 GLN A C 1
ATOM 604 O O . GLN A 1 74 ? 10.114 -7.064 -16.077 1.00 77.38 74 GLN A O 1
ATOM 609 N N . ILE A 1 75 ? 12.312 -6.837 -16.419 1.00 76.56 75 ILE A N 1
ATOM 610 C CA . ILE A 1 75 ? 12.670 -6.989 -14.996 1.00 76.56 75 ILE A CA 1
ATOM 611 C C . ILE A 1 75 ? 12.052 -5.868 -14.154 1.00 76.56 75 ILE A C 1
ATOM 613 O O . ILE A 1 75 ? 11.589 -6.112 -13.040 1.00 76.56 75 ILE A O 1
ATOM 617 N N . ILE A 1 76 ? 12.057 -4.642 -14.679 1.00 76.06 76 ILE A N 1
ATOM 618 C CA . ILE A 1 76 ? 11.473 -3.479 -14.014 1.00 76.06 76 ILE A CA 1
ATOM 619 C C . ILE A 1 76 ? 9.952 -3.651 -13.885 1.00 76.06 76 ILE A C 1
ATOM 621 O O . ILE A 1 76 ? 9.418 -3.486 -12.791 1.00 76.06 76 ILE A O 1
ATOM 625 N N . GLU A 1 77 ? 9.264 -4.045 -14.958 1.00 78.44 77 GLU A N 1
ATOM 626 C CA . GLU A 1 77 ? 7.819 -4.309 -14.943 1.00 78.44 77 GLU A CA 1
ATOM 627 C C . GLU A 1 77 ? 7.447 -5.423 -13.957 1.00 78.44 77 GLU A C 1
ATOM 629 O O . GLU A 1 77 ? 6.589 -5.219 -13.101 1.00 78.44 77 GLU A O 1
ATOM 634 N N . GLU A 1 78 ? 8.147 -6.561 -13.993 1.00 81.50 78 GLU A N 1
ATOM 635 C CA . GLU A 1 78 ? 7.926 -7.670 -13.056 1.00 81.50 78 GLU A CA 1
ATOM 636 C C . GLU A 1 78 ? 8.184 -7.265 -11.593 1.00 81.50 78 GLU A C 1
ATOM 638 O O . GLU A 1 78 ? 7.526 -7.765 -10.677 1.00 81.50 78 GLU A O 1
ATOM 643 N N . GLY A 1 79 ? 9.149 -6.370 -11.355 1.00 80.38 79 GLY A N 1
ATOM 644 C CA . GLY A 1 79 ? 9.425 -5.807 -10.035 1.00 80.38 79 GLY A CA 1
ATOM 645 C C . GLY A 1 79 ? 8.271 -4.947 -9.520 1.00 80.38 79 GLY A C 1
ATOM 646 O O . GLY A 1 79 ? 7.822 -5.141 -8.390 1.00 80.38 79 GLY A O 1
ATOM 647 N N . TYR A 1 80 ? 7.751 -4.048 -10.359 1.00 78.94 80 TYR A N 1
ATOM 648 C CA . TYR A 1 80 ? 6.610 -3.201 -10.007 1.00 78.94 80 TYR A CA 1
ATOM 649 C C . TYR A 1 80 ? 5.332 -4.004 -9.769 1.00 78.94 80 TYR A C 1
ATOM 651 O O . TYR A 1 80 ? 4.593 -3.703 -8.834 1.00 78.94 80 TYR A O 1
ATOM 659 N N . GLU A 1 81 ? 5.070 -5.047 -10.560 1.00 81.31 81 GLU A N 1
ATOM 660 C CA . GLU A 1 81 ? 3.892 -5.894 -10.345 1.00 81.31 81 GLU A CA 1
ATOM 661 C C . GLU A 1 81 ? 3.933 -6.614 -8.996 1.00 81.31 81 GLU A C 1
ATOM 663 O O . GLU A 1 81 ? 2.934 -6.620 -8.276 1.00 81.31 81 GLU A O 1
ATOM 668 N N . LYS A 1 82 ? 5.099 -7.144 -8.608 1.00 85.25 82 LYS A N 1
ATOM 669 C CA . LYS A 1 82 ? 5.276 -7.780 -7.295 1.00 85.25 82 LYS A CA 1
ATOM 670 C C . LYS A 1 82 ? 5.060 -6.804 -6.145 1.00 85.25 82 LYS A C 1
ATOM 672 O O . LYS A 1 82 ? 4.428 -7.177 -5.161 1.00 85.25 82 LYS A O 1
ATOM 677 N N . GLU A 1 83 ? 5.568 -5.580 -6.264 1.00 83.38 83 GLU A N 1
ATOM 678 C CA . GLU A 1 83 ? 5.401 -4.559 -5.226 1.00 83.38 83 GLU A CA 1
ATOM 679 C C . GLU A 1 83 ? 3.931 -4.139 -5.090 1.00 83.38 83 GLU A C 1
ATOM 681 O O . GLU A 1 83 ? 3.404 -4.060 -3.982 1.00 83.38 83 GLU A O 1
ATOM 686 N N . ILE A 1 84 ? 3.236 -3.949 -6.215 1.00 83.50 84 ILE A N 1
ATOM 687 C CA . ILE A 1 84 ? 1.803 -3.629 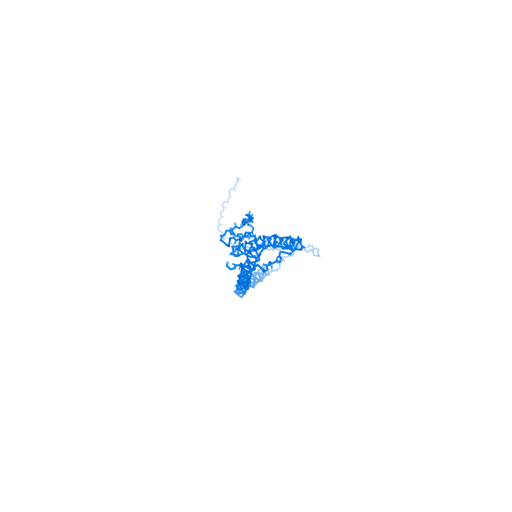-6.232 1.00 83.50 84 ILE A CA 1
ATOM 688 C C . ILE A 1 84 ? 0.988 -4.750 -5.582 1.00 83.50 84 ILE A C 1
ATOM 690 O O . ILE A 1 84 ? 0.107 -4.479 -4.766 1.00 83.50 84 ILE A O 1
ATOM 694 N N . ASP A 1 85 ? 1.268 -6.009 -5.913 1.00 85.00 85 ASP A N 1
ATOM 695 C CA . ASP A 1 85 ? 0.540 -7.140 -5.336 1.00 85.00 85 ASP A CA 1
ATOM 696 C C . ASP A 1 85 ? 0.859 -7.337 -3.849 1.00 85.00 85 ASP A C 1
ATOM 698 O O . ASP A 1 85 ? -0.035 -7.650 -3.059 1.00 85.00 85 ASP A O 1
ATOM 702 N N . PHE A 1 86 ? 2.100 -7.083 -3.429 1.00 87.12 86 PHE A N 1
ATOM 703 C CA . PHE A 1 86 ? 2.457 -7.036 -2.013 1.00 87.12 86 PHE A CA 1
ATOM 704 C C . PHE A 1 86 ? 1.657 -5.965 -1.262 1.00 87.12 86 PHE A C 1
ATOM 706 O O . PHE A 1 86 ? 1.124 -6.234 -0.182 1.00 87.12 86 PHE A O 1
ATOM 713 N N . LEU A 1 87 ? 1.521 -4.774 -1.848 1.00 83.81 87 LEU A N 1
ATOM 714 C CA . LEU A 1 87 ? 0.791 -3.669 -1.239 1.00 83.81 87 LEU A CA 1
ATOM 715 C C . LEU A 1 87 ? -0.717 -3.946 -1.154 1.00 83.81 87 LEU A C 1
ATOM 717 O O . LEU A 1 87 ? -1.329 -3.671 -0.125 1.00 83.81 87 LEU A O 1
ATOM 721 N N . LYS A 1 88 ? -1.303 -4.578 -2.179 1.00 84.31 88 LYS A N 1
ATOM 722 C CA . LYS A 1 88 ? -2.703 -5.040 -2.147 1.00 84.31 88 LYS A CA 1
ATOM 723 C C . LYS A 1 88 ? -2.960 -6.060 -1.043 1.00 84.31 88 LYS A C 1
ATOM 725 O O . LYS A 1 88 ? -3.985 -5.987 -0.374 1.00 84.31 88 LYS A O 1
ATOM 730 N N . ASN A 1 89 ? -2.048 -7.012 -0.846 1.00 87.44 89 ASN A N 1
ATOM 731 C CA . ASN A 1 89 ? -2.196 -7.996 0.226 1.00 87.44 89 ASN A CA 1
ATOM 732 C C . ASN A 1 89 ? -2.130 -7.320 1.599 1.00 87.44 89 ASN A C 1
ATOM 734 O O . ASN A 1 89 ? -3.001 -7.553 2.428 1.00 87.44 89 ASN A O 1
ATOM 738 N N . LYS A 1 90 ? -1.179 -6.399 1.801 1.00 86.19 90 LYS A N 1
ATOM 739 C CA . LYS A 1 90 ? -1.116 -5.592 3.028 1.00 86.19 90 LYS A CA 1
ATOM 740 C C . LYS A 1 90 ? -2.381 -4.777 3.276 1.00 86.19 90 LYS A C 1
ATOM 742 O O . LYS A 1 90 ? -2.811 -4.670 4.418 1.00 86.19 90 LYS A O 1
ATOM 747 N N . TYR A 1 91 ? -2.959 -4.202 2.224 1.00 85.56 91 TYR A N 1
ATOM 748 C CA . TYR A 1 91 ? -4.230 -3.493 2.318 1.00 85.56 91 TYR A CA 1
ATOM 749 C C . TYR A 1 91 ? -5.347 -4.425 2.791 1.00 85.56 91 TYR A C 1
ATOM 751 O O . TYR A 1 91 ? -6.075 -4.087 3.716 1.00 85.56 91 TYR A O 1
ATOM 759 N N . LYS A 1 92 ? -5.447 -5.621 2.204 1.00 85.44 92 LYS A N 1
ATOM 760 C CA . LYS A 1 92 ? -6.455 -6.606 2.598 1.00 85.44 92 LYS A CA 1
ATOM 761 C C . LYS A 1 92 ? -6.322 -6.996 4.072 1.00 85.44 92 LYS A C 1
ATOM 763 O O . LYS A 1 92 ? -7.325 -7.007 4.778 1.00 85.44 92 LYS A O 1
ATOM 768 N N . ASP A 1 93 ? -5.099 -7.256 4.529 1.00 88.50 93 ASP A N 1
ATOM 769 C CA . ASP A 1 93 ? -4.832 -7.581 5.933 1.00 88.50 93 ASP A CA 1
ATOM 770 C C . ASP A 1 93 ? -5.214 -6.409 6.854 1.00 88.50 93 ASP A C 1
ATOM 772 O O . ASP A 1 93 ? -5.775 -6.602 7.931 1.00 88.50 93 ASP A O 1
ATOM 776 N N . LEU A 1 94 ? -4.939 -5.170 6.436 1.00 86.12 94 LEU A N 1
ATOM 777 C CA . LEU A 1 94 ? -5.303 -3.977 7.199 1.00 86.12 94 LEU A CA 1
ATOM 778 C C . LEU A 1 94 ? -6.820 -3.765 7.259 1.00 86.12 94 LEU A C 1
ATOM 780 O O . LEU A 1 94 ? -7.332 -3.420 8.319 1.00 86.12 94 LEU A O 1
ATOM 784 N N . ALA A 1 95 ? -7.533 -4.013 6.161 1.00 84.25 95 ALA A N 1
ATOM 785 C CA . ALA A 1 95 ? -8.990 -3.946 6.112 1.00 84.25 95 ALA A CA 1
ATOM 786 C C . ALA A 1 95 ? -9.640 -5.009 7.016 1.00 84.25 95 ALA A C 1
ATOM 788 O O . ALA A 1 95 ? -10.628 -4.730 7.691 1.00 84.25 95 ALA A O 1
ATOM 789 N N . GLU A 1 96 ? -9.076 -6.217 7.075 1.00 87.25 96 GLU A N 1
ATOM 790 C CA . GLU A 1 96 ? -9.539 -7.267 7.990 1.00 87.25 96 GLU A CA 1
ATOM 791 C C . GLU A 1 96 ? -9.328 -6.862 9.457 1.00 87.25 96 GLU A C 1
ATOM 793 O O . GLU A 1 96 ? -10.280 -6.879 10.236 1.00 87.25 96 GLU A O 1
ATOM 798 N N . ASN A 1 97 ? -8.133 -6.371 9.806 1.00 87.19 97 ASN A N 1
ATOM 799 C CA . ASN A 1 97 ? -7.843 -5.856 11.149 1.00 87.19 97 ASN A CA 1
ATOM 800 C C . ASN A 1 97 ? -8.741 -4.665 11.533 1.00 87.19 97 ASN A C 1
ATOM 802 O O . ASN A 1 97 ? -9.144 -4.537 12.688 1.00 87.19 97 ASN A O 1
ATOM 806 N N . TYR A 1 98 ? -9.055 -3.784 10.578 1.00 86.50 98 TYR A N 1
ATOM 807 C CA . TYR A 1 98 ? -9.978 -2.672 10.795 1.00 86.50 98 TYR A CA 1
ATOM 808 C C . TYR A 1 98 ? -11.387 -3.177 11.124 1.00 86.50 98 TYR A C 1
ATOM 810 O O . TYR A 1 98 ? -11.978 -2.736 12.103 1.00 86.50 98 TYR A O 1
ATOM 818 N N . ASN A 1 99 ? -11.897 -4.163 10.384 1.00 85.94 99 ASN A N 1
ATOM 819 C CA . ASN A 1 99 ? -13.209 -4.748 10.665 1.00 85.94 99 ASN A CA 1
ATOM 820 C C . ASN A 1 99 ? -13.279 -5.393 12.059 1.00 85.94 99 ASN A C 1
ATOM 822 O O . ASN A 1 99 ? -14.288 -5.250 12.751 1.00 85.94 99 ASN A O 1
ATOM 826 N N . GLU A 1 100 ? -12.219 -6.077 12.499 1.00 87.62 100 GLU A N 1
ATOM 827 C CA . GLU A 1 100 ? -12.134 -6.612 13.868 1.00 87.62 100 GLU A CA 1
ATOM 828 C C . GLU A 1 100 ? -12.142 -5.497 14.927 1.00 87.62 100 GLU A C 1
ATOM 830 O O . GLU A 1 100 ? -12.792 -5.620 15.974 1.00 87.62 100 GLU A O 1
ATOM 835 N N . LEU A 1 101 ? -11.451 -4.387 14.649 1.00 88.06 101 LEU A N 1
ATOM 836 C CA . LEU A 1 101 ? -11.430 -3.216 15.521 1.00 88.06 101 LEU A CA 1
ATOM 837 C C . LEU A 1 101 ? -12.825 -2.592 15.646 1.00 88.06 101 LEU A C 1
ATOM 839 O O . LEU A 1 101 ? -13.283 -2.373 16.765 1.00 88.06 101 LEU A O 1
ATOM 843 N N . VAL A 1 102 ? -13.530 -2.392 14.530 1.00 87.19 102 VAL A N 1
ATOM 844 C CA . VAL A 1 102 ? -14.892 -1.834 14.523 1.00 87.19 102 VAL A CA 1
ATOM 845 C C . VAL A 1 102 ? -15.872 -2.750 15.263 1.00 87.19 102 VAL A C 1
ATOM 847 O O . VAL A 1 102 ? -16.698 -2.269 16.039 1.00 87.19 102 VAL A O 1
ATOM 850 N N . GLN A 1 103 ? -15.769 -4.075 15.107 1.00 88.56 103 GLN A N 1
ATOM 851 C CA . GLN A 1 103 ? -16.588 -5.018 15.885 1.00 88.56 103 GLN A CA 1
ATOM 852 C C . GLN A 1 103 ? -16.353 -4.866 17.390 1.00 88.56 103 GLN A C 1
ATOM 854 O O . GLN A 1 103 ? -17.305 -4.739 18.159 1.00 88.56 103 GLN A O 1
ATOM 859 N N . THR A 1 104 ? -15.086 -4.801 17.800 1.00 89.19 104 THR A N 1
ATOM 860 C CA . THR A 1 104 ? -14.711 -4.597 19.205 1.00 89.19 104 THR A CA 1
ATOM 861 C C . THR A 1 104 ? -15.231 -3.258 19.737 1.00 89.19 104 THR A C 1
ATOM 863 O O . THR A 1 104 ? -15.732 -3.171 20.858 1.00 89.19 104 THR A O 1
ATOM 866 N N . SER A 1 105 ? -15.144 -2.211 18.921 1.00 89.44 105 SER A N 1
ATOM 867 C CA . SER A 1 105 ? -15.648 -0.874 19.225 1.00 89.44 105 SER A CA 1
ATOM 868 C C . SER A 1 105 ? -17.166 -0.873 19.423 1.00 89.44 105 SER A C 1
ATOM 870 O O . SER A 1 105 ? -17.678 -0.341 20.409 1.00 89.44 105 SER A O 1
ATOM 872 N N . ASN A 1 106 ? -17.898 -1.571 18.554 1.00 89.69 106 ASN A N 1
ATOM 873 C CA . ASN A 1 106 ? -19.340 -1.757 18.678 1.00 89.69 106 ASN A CA 1
ATOM 874 C C . ASN A 1 106 ? -19.736 -2.5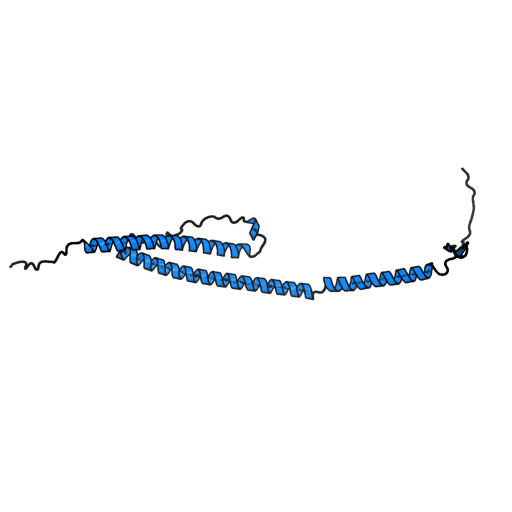28 19.940 1.00 89.69 106 ASN A C 1
ATOM 876 O O . ASN A 1 106 ? -20.677 -2.124 20.629 1.00 89.69 106 ASN A O 1
ATOM 880 N N . ASP A 1 107 ? -18.997 -3.576 20.300 1.00 90.75 107 ASP A N 1
ATOM 881 C CA . ASP A 1 107 ? -19.211 -4.293 21.559 1.00 90.75 107 ASP A CA 1
ATOM 882 C C . ASP A 1 107 ? -19.030 -3.362 22.770 1.00 90.75 107 ASP A C 1
ATOM 884 O O . ASP A 1 107 ? -19.840 -3.373 23.703 1.00 90.75 107 ASP A O 1
ATOM 888 N N . MET A 1 108 ? -18.014 -2.491 22.748 1.00 90.19 108 MET A N 1
ATOM 889 C CA . MET A 1 108 ? -17.818 -1.478 23.790 1.00 90.19 108 MET A CA 1
ATOM 890 C C . MET A 1 108 ? -18.966 -0.464 23.829 1.00 90.19 108 MET A C 1
ATOM 892 O O . MET A 1 108 ? -19.458 -0.148 24.916 1.00 90.19 108 MET A O 1
ATOM 896 N N . ARG A 1 109 ? -19.441 0.012 22.671 1.00 92.69 109 ARG A N 1
ATOM 897 C CA . ARG A 1 109 ? -20.598 0.919 22.587 1.00 92.69 109 ARG A CA 1
ATOM 898 C C . ARG A 1 109 ? -21.833 0.287 23.226 1.00 92.69 109 ARG A C 1
ATOM 900 O O . ARG A 1 109 ? -22.473 0.931 24.055 1.00 92.69 109 ARG A O 1
ATOM 907 N N . LEU A 1 110 ? -22.103 -0.991 22.957 1.00 90.75 110 LEU A N 1
ATOM 908 C CA . LEU A 1 110 ? -23.208 -1.726 23.582 1.00 90.75 110 LEU A CA 1
ATOM 909 C C . LEU A 1 110 ? -23.071 -1.805 25.110 1.00 90.75 110 LEU A C 1
ATOM 911 O O . LEU A 1 110 ? -24.040 -1.550 25.825 1.00 90.75 110 LEU A O 1
ATOM 915 N N . VAL A 1 111 ? -21.874 -2.106 25.627 1.00 89.88 111 VAL A N 1
ATOM 916 C CA . VAL A 1 111 ? -21.614 -2.161 27.080 1.00 89.88 111 VAL A CA 1
ATOM 917 C C . VAL A 1 111 ? -21.832 -0.802 27.750 1.00 89.88 111 VAL A C 1
ATOM 919 O O . VAL A 1 111 ? -22.341 -0.737 28.870 1.00 89.88 111 VAL A O 1
ATOM 922 N N . LEU A 1 112 ? -21.471 0.287 27.071 1.00 91.50 112 LEU A N 1
ATOM 923 C CA . LEU A 1 112 ? -21.627 1.653 27.578 1.00 91.50 112 LEU A CA 1
ATOM 924 C C . LEU A 1 112 ? -22.987 2.276 27.265 1.00 91.50 112 LEU A C 1
ATOM 926 O O . LEU A 1 112 ? -23.220 3.429 27.637 1.00 91.50 112 LEU A O 1
ATOM 930 N N . ASN A 1 113 ? -23.888 1.510 26.644 1.00 89.94 113 ASN A N 1
ATOM 931 C CA . ASN A 1 113 ? -25.218 1.943 26.236 1.00 89.94 113 ASN A CA 1
ATOM 932 C C . ASN A 1 113 ? -25.188 3.137 25.254 1.00 89.94 113 ASN A C 1
ATOM 934 O O . ASN A 1 113 ? -26.035 4.031 25.321 1.00 89.94 113 ASN A O 1
ATOM 938 N N . LEU A 1 114 ? -24.183 3.156 24.375 1.00 90.31 114 LEU A N 1
ATOM 939 C CA . LEU A 1 114 ? -24.084 4.018 23.196 1.00 90.31 114 LEU A CA 1
ATOM 940 C C . LEU A 1 114 ? -24.774 3.348 21.998 1.00 90.31 114 LEU A C 1
ATOM 942 O O . LEU A 1 114 ? -24.907 2.125 21.944 1.00 90.31 114 LEU A O 1
ATOM 946 N N . GLU A 1 115 ? -25.204 4.151 21.025 1.00 87.12 115 GLU A N 1
ATOM 947 C CA . GLU A 1 115 ? -25.799 3.638 19.787 1.00 87.12 115 GLU A CA 1
ATOM 948 C C . GLU A 1 115 ? -24.739 2.881 18.969 1.00 87.12 115 GLU A C 1
ATOM 950 O O . GLU A 1 115 ? -23.674 3.455 18.725 1.00 87.12 115 GLU A O 1
ATOM 955 N N . PRO A 1 116 ? -24.975 1.617 18.572 1.00 83.44 116 PRO A N 1
ATOM 956 C CA . PRO A 1 116 ? -24.018 0.853 17.778 1.00 83.44 116 PRO A CA 1
ATOM 957 C C . PRO A 1 116 ? -23.883 1.444 16.371 1.00 83.44 116 PRO A C 1
ATOM 959 O O . PRO A 1 116 ? -24.856 1.929 15.795 1.00 83.44 116 PRO A O 1
ATOM 962 N N . LEU A 1 117 ? -22.680 1.376 15.811 1.00 80.69 117 LEU A N 1
ATOM 963 C CA . LEU A 1 117 ? -22.410 1.786 14.439 1.00 80.69 117 LEU A CA 1
ATOM 964 C C . LEU A 1 117 ? -22.915 0.720 13.462 1.00 80.69 117 LEU A C 1
ATOM 966 O O . LEU A 1 117 ? -22.679 -0.478 13.653 1.00 80.69 117 LEU A O 1
ATOM 970 N N . ASP A 1 118 ? -23.604 1.154 12.405 1.00 75.69 118 ASP A N 1
ATOM 971 C CA . ASP A 1 118 ? -24.018 0.269 11.318 1.00 75.69 118 ASP A CA 1
ATOM 972 C C . ASP A 1 118 ? -22.857 0.059 10.339 1.00 75.69 118 ASP A C 1
ATOM 974 O O . ASP A 1 118 ? -22.513 0.939 9.545 1.00 75.69 118 ASP A O 1
ATOM 978 N N . LEU A 1 119 ? -22.314 -1.160 10.381 1.00 66.56 119 LEU A N 1
ATOM 979 C CA . LEU A 1 119 ? -21.224 -1.662 9.537 1.00 66.56 119 LEU A CA 1
ATOM 980 C C . LEU A 1 119 ? -21.506 -1.535 8.027 1.00 66.56 119 LEU A C 1
ATOM 982 O O . LEU A 1 119 ? -20.592 -1.656 7.219 1.00 66.56 119 LEU A O 1
ATOM 986 N N . ASN A 1 120 ? -22.766 -1.340 7.620 1.00 59.19 120 ASN A N 1
ATOM 987 C CA . ASN A 1 120 ? -23.156 -1.272 6.208 1.00 59.19 120 ASN A CA 1
ATOM 988 C C . ASN A 1 120 ? -23.238 0.157 5.654 1.00 59.19 120 ASN A C 1
ATOM 990 O O . ASN A 1 120 ? -23.344 0.334 4.439 1.00 59.19 120 ASN A O 1
ATOM 994 N N . THR A 1 121 ? -23.227 1.176 6.516 1.00 54.94 121 THR A N 1
ATOM 995 C CA . THR A 1 121 ? -23.368 2.586 6.108 1.00 54.94 121 THR A CA 1
ATOM 996 C C . THR A 1 121 ? -22.048 3.344 5.989 1.00 54.94 121 THR A C 1
ATOM 998 O O . THR A 1 121 ? -22.061 4.519 5.625 1.00 54.94 121 THR A O 1
ATOM 1001 N N . GLU A 1 122 ? -20.912 2.685 6.206 1.00 56.16 122 GLU A N 1
ATOM 1002 C CA . GLU A 1 122 ? -19.577 3.300 6.252 1.00 56.16 122 GLU A CA 1
ATOM 1003 C C . GLU A 1 122 ? -18.972 3.619 4.871 1.00 56.16 122 GLU A C 1
ATOM 1005 O O . GLU A 1 122 ? -17.773 3.499 4.655 1.00 56.16 122 GLU A O 1
ATOM 1010 N N . ASN A 1 123 ? -19.775 4.091 3.914 1.00 56.28 123 ASN A N 1
ATOM 1011 C CA . ASN A 1 123 ? -19.223 4.824 2.771 1.00 56.28 123 ASN A CA 1
ATOM 1012 C C . ASN A 1 123 ? -18.973 6.274 3.206 1.00 56.28 123 ASN A C 1
ATOM 1014 O O . ASN A 1 123 ? -19.661 7.200 2.762 1.00 56.28 123 ASN A O 1
ATOM 1018 N N . TYR A 1 124 ? -18.036 6.472 4.135 1.00 59.19 124 TYR A N 1
ATOM 1019 C CA . TYR A 1 124 ? -17.574 7.810 4.483 1.00 59.19 124 TYR A CA 1
ATOM 1020 C C . TYR A 1 124 ? -16.887 8.419 3.258 1.00 59.19 124 TYR A C 1
ATOM 1022 O O . TYR A 1 124 ? -16.196 7.736 2.507 1.00 59.19 124 TYR A O 1
ATOM 1030 N N . GLY A 1 125 ? -17.195 9.689 2.986 1.00 53.88 125 GLY A N 1
ATOM 1031 C CA . GLY A 1 125 ? -16.908 10.325 1.704 1.00 53.88 125 GLY A CA 1
ATOM 1032 C C . GLY A 1 125 ? -15.433 10.241 1.329 1.00 53.88 125 GLY A C 1
ATOM 1033 O O . GLY A 1 125 ? -14.616 10.947 1.911 1.00 53.88 125 GLY A O 1
ATOM 1034 N N . ILE A 1 126 ? -15.122 9.423 0.323 1.00 60.22 126 ILE A N 1
ATOM 1035 C CA . ILE A 1 126 ? -13.820 9.419 -0.341 1.00 60.22 126 ILE A CA 1
ATOM 1036 C C . ILE A 1 126 ? -13.642 10.815 -0.941 1.00 60.22 126 ILE A C 1
ATOM 1038 O O . ILE A 1 126 ? -14.450 11.255 -1.769 1.00 60.22 126 ILE A O 1
ATOM 1042 N N . GLY A 1 127 ? -12.633 11.543 -0.465 1.00 56.25 127 GLY A N 1
ATOM 1043 C CA . GLY A 1 127 ? -12.277 12.847 -0.993 1.00 56.25 127 GLY A CA 1
ATOM 1044 C C . GLY A 1 127 ? -11.977 12.711 -2.480 1.00 56.25 127 GLY A C 1
ATOM 1045 O O . GLY A 1 127 ? -11.074 11.997 -2.895 1.00 56.25 127 GLY A O 1
ATOM 1046 N N . GLY A 1 128 ? -12.774 13.367 -3.321 1.00 53.81 128 GLY A N 1
ATOM 1047 C CA . GLY A 1 128 ? -12.524 13.414 -4.756 1.00 53.81 128 GLY A CA 1
ATOM 1048 C C . GLY A 1 128 ? -11.318 14.298 -5.045 1.00 53.81 128 GLY A C 1
ATOM 1049 O O . GLY A 1 128 ? -11.486 15.440 -5.470 1.00 53.81 128 GLY A O 1
ATOM 1050 N N . SER A 1 129 ? -10.108 13.799 -4.804 1.00 53.03 129 SER A N 1
ATOM 1051 C CA . SER A 1 129 ? -8.921 14.383 -5.402 1.00 53.03 129 SER A CA 1
ATOM 1052 C C . SER A 1 129 ? -8.886 13.931 -6.865 1.00 53.03 129 SER A C 1
ATOM 1054 O O . SER A 1 129 ? -8.498 12.815 -7.207 1.00 53.03 129 SER A O 1
ATOM 1056 N N . ASP A 1 130 ? -9.360 14.795 -7.769 1.00 52.19 130 ASP A N 1
ATOM 1057 C CA . ASP A 1 130 ? -8.973 14.715 -9.179 1.00 52.19 130 ASP A CA 1
ATOM 1058 C C . ASP A 1 130 ? -7.455 14.966 -9.213 1.00 52.19 130 ASP A C 1
ATOM 1060 O O . ASP A 1 130 ? -6.994 16.085 -9.425 1.00 52.19 130 ASP A O 1
ATOM 1064 N N . PHE A 1 131 ? -6.658 13.931 -8.930 1.00 55.12 131 PHE A N 1
ATOM 1065 C CA . PHE A 1 131 ? -5.263 13.903 -9.335 1.00 55.12 131 PHE A CA 1
ATOM 1066 C C . PHE A 1 131 ? -5.273 14.169 -10.836 1.00 55.12 131 PHE A C 1
ATOM 1068 O O . PHE A 1 131 ? -5.897 13.401 -11.577 1.00 55.12 131 PHE A O 1
ATOM 1075 N N . ASP A 1 132 ? -4.666 15.284 -11.256 1.00 52.75 132 ASP A N 1
ATOM 1076 C CA . ASP A 1 132 ? -4.617 15.711 -12.650 1.00 52.75 132 ASP A CA 1
ATOM 1077 C C . ASP A 1 132 ? -4.290 14.496 -13.523 1.00 52.75 132 ASP A C 1
ATOM 1079 O O . ASP A 1 132 ? -3.187 13.941 -13.497 1.00 52.75 132 ASP A O 1
ATOM 1083 N N . LYS A 1 133 ? -5.303 14.043 -14.274 1.00 51.66 133 LYS A N 1
ATOM 1084 C CA . LYS A 1 133 ? -5.279 12.807 -15.075 1.00 51.66 133 LYS A CA 1
ATOM 1085 C C . LYS A 1 133 ? -4.146 12.799 -16.101 1.00 51.66 133 LYS A C 1
ATOM 1087 O O . LYS A 1 133 ? -3.839 11.756 -16.673 1.00 51.66 133 LYS A O 1
ATOM 1092 N N . ASP A 1 134 ? -3.506 13.936 -16.315 1.00 53.53 134 ASP A N 1
ATOM 1093 C CA . ASP A 1 134 ? -2.509 14.151 -17.346 1.00 53.53 134 ASP A CA 1
ATOM 1094 C C . ASP A 1 134 ? -1.081 13.793 -16.899 1.00 53.53 134 ASP A C 1
ATOM 1096 O O . ASP A 1 134 ? -0.254 13.481 -17.755 1.00 53.53 134 ASP A O 1
ATOM 1100 N N . GLU A 1 135 ? -0.776 13.749 -15.594 1.00 54.66 135 GLU A N 1
ATOM 1101 C CA . GLU A 1 135 ? 0.609 13.517 -15.137 1.00 54.66 135 GLU A CA 1
ATOM 1102 C C . GLU A 1 135 ? 0.976 12.020 -15.045 1.00 54.66 135 GLU A C 1
ATOM 1104 O O . GLU A 1 135 ? 2.125 11.643 -15.271 1.00 54.66 135 GLU A O 1
ATOM 1109 N N . TYR A 1 136 ? -0.012 11.141 -14.824 1.00 52.59 136 TYR A N 1
ATOM 1110 C CA . TYR A 1 136 ? 0.194 9.685 -14.708 1.00 52.59 136 TYR A CA 1
ATOM 1111 C C . TYR A 1 136 ? -0.351 8.861 -15.887 1.00 52.59 136 TYR A C 1
ATOM 1113 O O . TYR A 1 136 ? -0.017 7.680 -16.012 1.00 52.59 136 TYR A O 1
ATOM 1121 N N . SER A 1 137 ? -1.157 9.447 -16.783 1.00 50.88 137 SER A N 1
ATOM 1122 C CA . SER A 1 137 ? -1.785 8.726 -17.910 1.00 50.88 137 SER A CA 1
ATOM 1123 C C . SER A 1 137 ? -0.821 8.303 -19.019 1.00 50.88 137 SER A C 1
ATOM 1125 O O . SER A 1 137 ? -1.181 7.491 -19.871 1.00 50.88 137 SER A O 1
ATOM 1127 N N . THR A 1 138 ? 0.417 8.801 -19.017 1.00 55.84 138 THR A N 1
ATOM 1128 C CA . THR A 1 138 ? 1.448 8.370 -19.974 1.00 55.84 138 THR A CA 1
ATOM 1129 C C . THR A 1 138 ? 2.078 7.020 -19.622 1.00 55.84 138 THR A C 1
ATOM 1131 O O . THR A 1 138 ? 2.702 6.409 -20.489 1.00 55.84 138 THR A O 1
ATOM 1134 N N . PHE A 1 139 ? 1.889 6.508 -18.400 1.00 57.91 139 PHE A N 1
ATOM 1135 C CA . PHE A 1 139 ? 2.384 5.193 -17.991 1.00 57.91 139 PHE A CA 1
ATOM 1136 C C . PHE A 1 139 ? 1.252 4.157 -17.945 1.00 57.91 139 PHE A C 1
ATOM 1138 O O . PHE A 1 139 ? 0.227 4.364 -17.303 1.00 57.91 139 PHE A O 1
ATOM 1145 N N . ILE A 1 140 ? 1.488 2.978 -18.538 1.00 56.59 140 ILE A N 1
ATOM 1146 C CA . ILE A 1 140 ? 0.599 1.790 -18.510 1.00 56.59 140 ILE A CA 1
ATOM 1147 C C . ILE A 1 140 ? 0.206 1.381 -17.069 1.00 56.59 140 ILE A C 1
ATOM 1149 O O . ILE A 1 140 ? -0.770 0.670 -16.847 1.00 56.59 140 ILE A O 1
ATOM 1153 N N . GLN A 1 141 ? 0.948 1.855 -16.069 1.00 61.47 141 GLN A N 1
ATOM 1154 C CA . GLN A 1 141 ? 0.784 1.535 -14.651 1.00 61.47 141 GLN A CA 1
ATOM 1155 C C . GLN A 1 141 ? -0.017 2.593 -13.867 1.00 61.47 141 GLN A C 1
ATOM 1157 O O . GLN A 1 141 ? -0.292 2.377 -12.687 1.00 61.47 141 GLN A O 1
ATOM 1162 N N . GLY A 1 142 ? -0.424 3.702 -14.500 1.00 64.88 142 GLY A N 1
ATOM 1163 C CA . GLY A 1 142 ? -1.108 4.817 -13.835 1.00 64.88 142 GLY A CA 1
ATOM 1164 C C . GLY A 1 142 ? -2.408 4.413 -13.133 1.00 64.88 142 GLY A C 1
ATOM 1165 O O . GLY A 1 142 ? -2.667 4.862 -12.023 1.00 64.88 142 GLY A O 1
ATOM 1166 N N . GLU A 1 143 ? -3.182 3.492 -13.714 1.00 69.31 143 GLU A N 1
ATOM 1167 C CA . GLU A 1 143 ? -4.421 2.987 -13.102 1.00 69.31 143 GLU A CA 1
ATOM 1168 C C . GLU A 1 143 ? -4.151 2.146 -11.842 1.00 69.31 143 GLU A C 1
ATOM 1170 O O . GLU A 1 143 ? -4.797 2.337 -10.815 1.00 69.31 143 GLU A O 1
ATOM 1175 N N . LYS A 1 144 ? -3.151 1.252 -11.876 1.00 70.62 144 LYS A N 1
ATOM 1176 C CA . LYS A 1 144 ? -2.803 0.414 -10.713 1.00 70.62 144 LYS A CA 1
ATOM 1177 C C . LYS A 1 144 ? -2.312 1.265 -9.538 1.00 70.62 144 LYS A C 1
ATOM 1179 O O . LYS A 1 144 ? -2.648 0.976 -8.393 1.00 70.62 144 LYS A O 1
ATOM 1184 N N . VAL A 1 145 ? -1.526 2.301 -9.830 1.00 73.31 145 VAL A N 1
ATOM 1185 C CA . VAL A 1 145 ? -1.013 3.247 -8.830 1.00 73.31 145 VAL A CA 1
ATOM 1186 C C . VAL A 1 145 ? -2.137 4.131 -8.286 1.00 73.31 145 VAL A C 1
ATOM 1188 O O . VAL A 1 145 ? -2.213 4.324 -7.078 1.00 73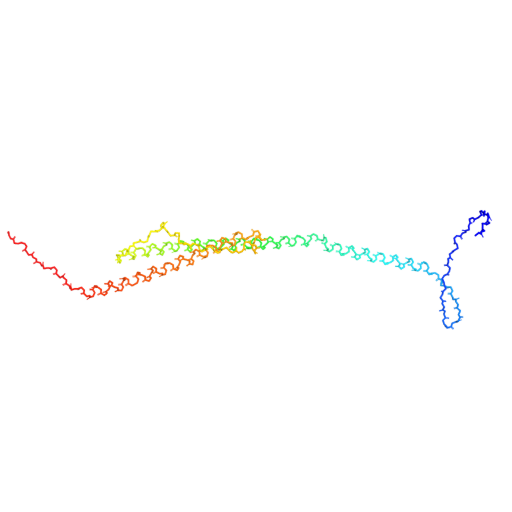.31 145 VAL A O 1
ATOM 1191 N N . LYS A 1 146 ? -3.055 4.597 -9.140 1.00 75.50 146 LYS A N 1
ATOM 1192 C CA . LYS A 1 146 ? -4.239 5.357 -8.716 1.00 75.50 146 LYS A CA 1
ATOM 1193 C C . LYS A 1 146 ? -5.085 4.584 -7.709 1.00 75.50 146 LYS A C 1
ATOM 1195 O O . LYS A 1 146 ? -5.395 5.119 -6.653 1.00 75.50 146 LYS A O 1
ATOM 1200 N N . ASN A 1 147 ? -5.362 3.312 -7.990 1.00 77.56 147 ASN A N 1
ATOM 1201 C CA . ASN A 1 147 ? -6.137 2.470 -7.079 1.00 77.56 147 ASN A CA 1
ATOM 1202 C C . ASN A 1 147 ? -5.457 2.346 -5.706 1.00 77.56 147 ASN A C 1
ATOM 1204 O O . ASN A 1 147 ? -6.130 2.353 -4.687 1.00 77.56 147 ASN A O 1
ATOM 1208 N N . ILE A 1 148 ? -4.121 2.274 -5.659 1.00 78.19 148 ILE A N 1
ATOM 1209 C CA . ILE A 1 148 ? -3.373 2.265 -4.392 1.00 78.19 148 ILE A CA 1
ATOM 1210 C C . ILE A 1 148 ? -3.578 3.566 -3.612 1.00 78.19 148 ILE A C 1
ATOM 1212 O O . ILE A 1 148 ? -3.775 3.513 -2.403 1.00 78.19 148 ILE A O 1
ATOM 1216 N N . TYR A 1 149 ? -3.520 4.720 -4.278 1.00 78.25 149 TYR A N 1
ATOM 1217 C CA . TYR A 1 149 ? -3.754 6.002 -3.614 1.00 78.25 149 TYR A CA 1
ATOM 1218 C C . TYR A 1 149 ? -5.176 6.109 -3.061 1.00 78.25 149 TYR A C 1
ATOM 1220 O O . TYR A 1 149 ? -5.336 6.502 -1.909 1.00 78.25 149 TYR A O 1
ATOM 1228 N N . GLU A 1 150 ? -6.177 5.684 -3.833 1.00 80.00 150 GLU A N 1
ATOM 1229 C CA . GLU A 1 150 ? -7.573 5.639 -3.377 1.00 80.00 150 GLU A CA 1
ATOM 1230 C C . GLU A 1 150 ? -7.729 4.750 -2.136 1.00 80.00 150 GLU A C 1
ATOM 1232 O O . GLU A 1 150 ? -8.349 5.157 -1.157 1.00 80.00 150 GLU A O 1
ATOM 1237 N N . TYR A 1 151 ? -7.086 3.579 -2.125 1.00 80.00 151 TYR A N 1
ATOM 1238 C CA . TYR A 1 151 ? -7.079 2.688 -0.964 1.00 80.00 151 TYR A CA 1
ATOM 1239 C C . TYR A 1 151 ? -6.435 3.314 0.281 1.00 80.00 151 TYR A C 1
ATOM 1241 O O . TYR A 1 151 ? -6.898 3.088 1.398 1.00 80.00 151 TYR A O 1
ATOM 1249 N N . VAL A 1 152 ? -5.355 4.082 0.118 1.00 81.31 152 VAL A N 1
ATOM 1250 C CA . VAL A 1 152 ? -4.694 4.762 1.244 1.00 81.31 152 VAL A CA 1
ATOM 1251 C C . VAL A 1 152 ? -5.590 5.856 1.823 1.00 81.31 152 VAL A C 1
ATOM 1253 O O . VAL A 1 152 ? -5.718 5.946 3.042 1.00 81.31 152 VAL A O 1
ATOM 1256 N N . GLU A 1 153 ? -6.230 6.651 0.966 1.00 80.88 153 GLU A N 1
ATOM 1257 C CA . GLU A 1 153 ? -7.144 7.721 1.383 1.00 80.88 153 GLU A CA 1
ATOM 1258 C C . GLU A 1 153 ? -8.381 7.168 2.111 1.00 80.88 153 GLU A C 1
ATOM 1260 O O . GLU A 1 153 ? -8.804 7.708 3.138 1.00 80.88 153 GLU A O 1
ATOM 1265 N N . GLU A 1 154 ? -8.921 6.045 1.631 1.00 82.06 154 GLU A N 1
ATOM 1266 C CA . GLU A 1 154 ? -10.008 5.316 2.289 1.00 82.06 154 GLU A CA 1
ATOM 1267 C C . GLU A 1 154 ? -9.612 4.875 3.708 1.00 82.06 154 GLU A C 1
ATOM 1269 O O . GLU A 1 154 ? -10.321 5.165 4.673 1.00 82.06 154 GLU A O 1
ATOM 1274 N N . ILE A 1 155 ? -8.447 4.237 3.864 1.00 82.25 155 ILE A N 1
ATOM 1275 C CA . ILE A 1 155 ? -7.946 3.803 5.177 1.00 82.25 155 ILE A CA 1
ATOM 1276 C C . ILE A 1 155 ? -7.752 4.986 6.120 1.00 82.25 155 ILE A C 1
ATOM 1278 O O . ILE A 1 155 ? -8.118 4.901 7.291 1.00 82.25 155 ILE A O 1
ATOM 1282 N N . GLU A 1 156 ? -7.141 6.070 5.645 1.00 83.62 156 GLU A N 1
ATOM 1283 C CA . GLU A 1 156 ? -6.884 7.247 6.473 1.00 83.62 156 GLU A CA 1
ATOM 1284 C C . GLU A 1 156 ? -8.196 7.842 6.994 1.00 83.62 156 GLU A C 1
ATOM 1286 O O . GLU A 1 156 ? -8.324 8.144 8.183 1.00 83.62 156 GLU A O 1
ATOM 1291 N N . THR A 1 157 ? -9.202 7.932 6.125 1.00 83.56 157 THR A N 1
ATOM 1292 C CA . THR A 1 157 ? -10.539 8.409 6.490 1.00 83.56 157 THR A CA 1
ATOM 1293 C C . THR A 1 157 ? -11.186 7.501 7.538 1.00 83.56 157 THR A C 1
ATOM 1295 O O . THR A 1 157 ? -11.656 7.986 8.571 1.00 83.56 157 THR A O 1
ATOM 1298 N N . ASN A 1 158 ? -11.135 6.187 7.322 1.00 83.38 158 ASN A N 1
ATOM 1299 C CA . ASN A 1 158 ? -11.706 5.185 8.222 1.00 83.38 158 ASN A CA 1
ATOM 1300 C C . ASN A 1 158 ? -11.013 5.160 9.596 1.00 83.38 158 ASN A C 1
ATOM 1302 O O . ASN A 1 158 ? -11.676 5.052 10.629 1.00 83.38 158 ASN A O 1
ATOM 1306 N N . LEU A 1 159 ? -9.687 5.321 9.638 1.00 85.38 159 LEU A N 1
ATOM 1307 C CA . LEU A 1 159 ? -8.924 5.405 10.888 1.00 85.38 159 LEU A CA 1
ATOM 1308 C C . LEU A 1 159 ? -9.216 6.689 11.667 1.00 85.38 159 LEU A C 1
ATOM 1310 O O . LEU A 1 159 ? -9.329 6.650 12.894 1.00 85.38 159 LEU A O 1
ATOM 1314 N N . ASN A 1 160 ? -9.351 7.823 10.980 1.00 86.31 160 ASN A N 1
ATOM 1315 C CA . ASN A 1 160 ? -9.706 9.091 11.618 1.00 86.31 160 ASN A CA 1
ATOM 1316 C C . ASN A 1 160 ? -11.114 9.034 12.230 1.00 86.31 160 ASN A C 1
ATOM 1318 O O . ASN A 1 160 ? -11.335 9.512 13.349 1.00 86.31 160 ASN A O 1
ATOM 1322 N N . PHE A 1 161 ? -12.056 8.410 11.519 1.00 86.81 161 PHE A N 1
ATOM 1323 C CA . PHE A 1 161 ? -13.394 8.143 12.036 1.00 86.81 161 PHE A CA 1
ATOM 1324 C C . PHE A 1 161 ? -13.349 7.248 13.279 1.00 86.81 161 PHE A C 1
ATOM 1326 O O . PHE A 1 161 ? -13.881 7.627 14.324 1.00 86.81 161 PHE A O 1
ATOM 1333 N N . GLU A 1 162 ? -12.641 6.119 13.211 1.00 85.75 162 GLU A N 1
ATOM 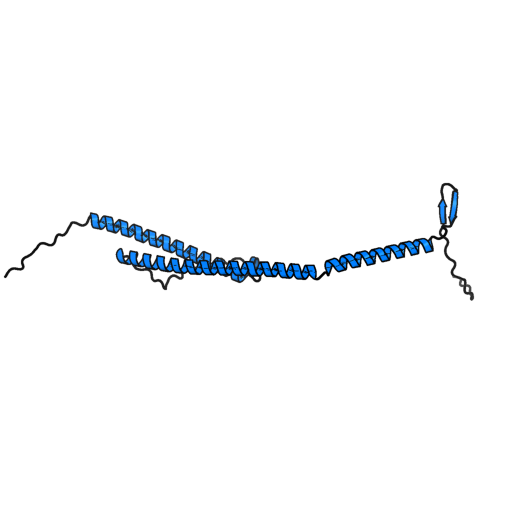1334 C CA . GLU A 1 162 ? -12.567 5.180 14.333 1.00 85.75 162 GLU A CA 1
ATOM 1335 C C . GLU A 1 162 ? -11.853 5.780 15.552 1.00 85.75 162 GLU A C 1
ATOM 1337 O O . GLU A 1 162 ? -12.243 5.543 16.693 1.00 85.75 162 GLU A O 1
ATOM 1342 N N . THR A 1 163 ? -10.862 6.646 15.332 1.00 88.69 163 THR A N 1
ATOM 1343 C CA . THR A 1 163 ? -10.219 7.404 16.416 1.00 88.69 163 THR A CA 1
ATOM 1344 C C . THR A 1 163 ? -11.230 8.298 17.136 1.00 88.69 163 THR A C 1
ATOM 1346 O O . THR A 1 163 ? -11.290 8.298 18.364 1.00 88.69 163 THR A O 1
ATOM 1349 N N . SER A 1 164 ? -12.070 9.009 16.380 1.00 88.38 164 SER A N 1
ATOM 1350 C CA . SER A 1 164 ? -13.116 9.879 16.939 1.00 88.38 164 SER A CA 1
ATOM 1351 C C . SER A 1 164 ? -14.176 9.076 17.702 1.00 88.38 164 SER A C 1
ATOM 1353 O O . SER A 1 164 ? -14.614 9.470 18.782 1.00 88.38 164 SER A O 1
ATOM 1355 N N . ASN A 1 165 ? -14.559 7.918 17.163 1.00 87.94 165 ASN A N 1
ATOM 1356 C CA . ASN A 1 165 ? -15.461 6.970 17.811 1.00 87.94 165 ASN A CA 1
ATOM 1357 C C . ASN A 1 165 ? -14.885 6.476 19.154 1.00 87.94 165 ASN A C 1
ATOM 1359 O O . ASN A 1 165 ? -15.557 6.498 20.187 1.00 87.94 165 ASN A O 1
ATOM 1363 N N . TYR A 1 166 ? -13.606 6.107 19.174 1.00 91.38 166 TYR A N 1
ATOM 1364 C CA . TYR A 1 166 ? -12.945 5.646 20.389 1.00 91.38 166 TYR A CA 1
ATOM 1365 C C . TYR A 1 166 ? -12.839 6.741 21.466 1.00 91.38 166 TYR A C 1
ATOM 1367 O O . TYR A 1 166 ? -12.959 6.450 22.659 1.00 91.38 166 TYR A O 1
ATOM 1375 N N . GLU A 1 167 ? -12.673 8.009 21.079 1.00 92.56 167 GLU A N 1
ATOM 1376 C CA . GLU A 1 167 ? -12.750 9.143 22.012 1.00 92.56 167 GLU A CA 1
ATOM 1377 C C . GLU A 1 167 ? -14.142 9.273 22.655 1.00 92.56 167 GLU A C 1
ATOM 1379 O O . GLU A 1 167 ? -14.248 9.504 23.863 1.00 92.56 167 GLU A O 1
ATOM 1384 N N . GLU A 1 168 ? -15.220 9.071 21.892 1.00 91.75 168 GLU A N 1
ATOM 1385 C CA . GLU A 1 168 ? -16.594 9.072 22.417 1.00 91.75 168 GLU A CA 1
ATOM 1386 C C . GLU A 1 168 ? -16.799 7.956 23.454 1.00 91.75 168 GLU A C 1
ATOM 1388 O O . GLU A 1 168 ? -17.309 8.203 24.553 1.00 91.75 168 GLU A O 1
ATOM 1393 N N . ILE A 1 169 ? -16.336 6.742 23.139 1.00 92.50 169 ILE A N 1
ATOM 1394 C CA . ILE A 1 169 ? -16.379 5.581 24.038 1.00 92.50 169 ILE A CA 1
ATOM 1395 C C . ILE A 1 169 ? -15.646 5.891 25.349 1.00 92.50 169 ILE A C 1
ATOM 1397 O O . ILE A 1 169 ? -16.183 5.644 26.432 1.00 92.50 169 ILE A O 1
ATOM 1401 N N . GLN A 1 170 ? -14.445 6.472 25.276 1.00 93.69 170 GLN A N 1
ATOM 1402 C CA . GLN A 1 170 ? -13.672 6.841 26.466 1.00 93.69 170 GLN A CA 1
ATOM 1403 C C . GLN A 1 170 ? -14.394 7.869 27.337 1.00 93.69 170 GLN A C 1
ATOM 1405 O O . GLN A 1 170 ? -14.468 7.700 28.558 1.00 93.69 170 GLN A O 1
ATOM 1410 N N . ASN A 1 171 ? -14.959 8.909 26.723 1.00 94.69 171 ASN A N 1
ATOM 1411 C CA . ASN A 1 171 ? -15.708 9.930 27.446 1.00 94.69 171 ASN A CA 1
ATOM 1412 C C . ASN A 1 171 ? -16.926 9.317 28.147 1.00 94.69 171 ASN A C 1
ATOM 1414 O O . ASN A 1 171 ? -17.137 9.551 29.339 1.00 94.69 171 ASN A O 1
ATOM 1418 N N . LYS A 1 172 ? -17.679 8.451 27.455 1.00 93.88 172 LYS A N 1
ATOM 1419 C CA . LYS A 1 172 ? -18.841 7.780 28.048 1.00 93.88 172 LYS A CA 1
ATOM 1420 C C . LYS A 1 172 ? -18.463 6.841 29.185 1.00 93.88 172 LYS A C 1
ATOM 1422 O O . LYS A 1 172 ? -19.170 6.752 30.189 1.00 93.88 172 LYS A O 1
ATOM 1427 N N . PHE A 1 173 ? -17.340 6.148 29.048 1.00 94.00 173 PHE A N 1
ATOM 1428 C CA . PHE A 1 173 ? -16.817 5.292 30.102 1.00 94.00 173 PHE A CA 1
ATOM 1429 C C . PHE A 1 173 ? -16.491 6.092 31.370 1.00 94.00 173 PHE A C 1
ATOM 1431 O O . PHE A 1 173 ? -16.895 5.687 32.462 1.00 94.00 173 PHE A O 1
ATOM 1438 N N . ALA A 1 174 ? -15.833 7.247 31.229 1.00 94.00 174 ALA A N 1
ATOM 1439 C CA . ALA A 1 174 ? -15.543 8.139 32.349 1.00 94.00 174 ALA A CA 1
ATOM 1440 C C . ALA A 1 174 ? -16.827 8.667 33.016 1.00 94.00 174 ALA A C 1
ATOM 1442 O O . ALA A 1 174 ? -16.962 8.578 34.237 1.00 94.00 174 ALA A O 1
ATOM 1443 N N . GLU A 1 175 ? -17.813 9.112 32.227 1.00 94.00 175 GLU A N 1
ATOM 1444 C CA . GLU A 1 175 ? -19.125 9.539 32.739 1.00 94.00 175 GLU A CA 1
ATOM 1445 C C . GLU A 1 175 ? -19.828 8.436 33.541 1.00 94.00 175 GLU A C 1
ATOM 1447 O O . GLU A 1 175 ? -20.392 8.693 34.606 1.00 94.00 175 GLU A O 1
ATOM 1452 N N . ASN A 1 176 ? -19.796 7.198 33.041 1.00 92.38 176 ASN A N 1
ATOM 1453 C CA . ASN A 1 176 ? -20.424 6.061 33.707 1.00 92.38 176 ASN A CA 1
ATOM 1454 C C . ASN A 1 176 ? -19.731 5.743 35.039 1.00 92.38 176 ASN A C 1
ATOM 1456 O O . ASN A 1 176 ? -20.417 5.478 36.026 1.00 92.38 176 ASN A O 1
ATOM 1460 N N . ILE A 1 177 ? -18.395 5.807 35.105 1.00 92.38 177 ILE A N 1
ATOM 1461 C CA . ILE A 1 177 ? -17.649 5.650 36.365 1.00 92.38 177 ILE A CA 1
ATOM 1462 C C . ILE A 1 177 ? -18.092 6.702 37.383 1.00 92.38 177 ILE A C 1
ATOM 1464 O O . ILE A 1 177 ? -18.420 6.358 38.523 1.00 92.38 177 ILE A O 1
ATOM 1468 N N . ASP A 1 178 ? -18.144 7.967 36.975 1.00 93.38 178 ASP A N 1
ATOM 1469 C CA . ASP A 1 178 ? -18.563 9.058 37.851 1.00 93.38 178 ASP A CA 1
ATOM 1470 C C . ASP A 1 178 ? -20.012 8.880 38.316 1.00 93.38 178 ASP A C 1
ATOM 1472 O O . ASP A 1 178 ? -20.320 9.080 39.494 1.00 93.38 178 ASP A O 1
ATOM 1476 N N . LEU A 1 179 ? -20.906 8.428 37.436 1.00 89.81 179 LEU A N 1
ATOM 1477 C CA . LEU A 1 179 ? -22.287 8.107 37.788 1.00 89.81 179 LEU A CA 1
ATOM 1478 C C . LEU A 1 179 ? -22.361 6.984 38.836 1.00 89.81 179 LEU A C 1
ATOM 1480 O O . LEU A 1 179 ? -23.052 7.135 39.845 1.00 89.81 179 LEU A O 1
ATOM 1484 N N . PHE A 1 180 ? -21.643 5.874 38.629 1.00 88.06 180 PHE A N 1
ATOM 1485 C CA . PHE A 1 180 ? -21.634 4.734 39.554 1.00 88.06 180 PHE A CA 1
ATOM 1486 C C . PHE A 1 180 ? -21.042 5.083 40.919 1.00 88.06 180 PHE A C 1
ATOM 1488 O O . PHE A 1 180 ? -21.551 4.613 41.936 1.00 88.06 180 PHE A O 1
ATOM 1495 N N . ASN A 1 181 ? -20.030 5.949 40.962 1.00 89.06 181 ASN A N 1
ATOM 1496 C CA . ASN A 1 181 ? -19.452 6.435 42.215 1.00 89.06 181 ASN A CA 1
ATOM 1497 C C . ASN A 1 181 ? -20.424 7.319 43.013 1.00 89.06 181 ASN A C 1
ATOM 1499 O O . ASN A 1 181 ? -20.355 7.356 44.242 1.00 89.06 181 ASN A O 1
ATOM 1503 N N . ASN A 1 182 ? -21.334 8.015 42.328 1.00 90.06 182 ASN A N 1
ATOM 1504 C CA . ASN A 1 182 ? -22.314 8.916 42.939 1.00 90.06 182 ASN A CA 1
ATOM 1505 C C . ASN A 1 182 ? -23.688 8.264 43.188 1.00 90.06 182 ASN A C 1
ATOM 1507 O O . ASN A 1 182 ? -24.553 8.872 43.824 1.00 90.06 182 ASN A O 1
ATOM 1511 N N . LEU A 1 183 ? -23.910 7.032 42.717 1.00 84.12 183 LEU A N 1
ATOM 1512 C CA . LEU A 1 183 ? -25.143 6.284 42.950 1.00 84.12 183 LEU A CA 1
ATOM 1513 C C . LEU A 1 183 ? -25.194 5.781 44.407 1.00 84.12 183 LEU A C 1
ATOM 1515 O O . LEU A 1 183 ? -24.328 5.012 44.831 1.00 84.12 183 LEU A O 1
ATOM 1519 N N . PRO A 1 184 ? -26.213 6.162 45.203 1.00 80.81 184 PRO A N 1
ATOM 1520 C CA . PRO A 1 184 ? -26.353 5.644 46.555 1.00 80.81 184 PRO A CA 1
ATOM 1521 C C . PRO A 1 184 ? -26.622 4.137 46.504 1.00 80.81 184 PRO A C 1
ATOM 1523 O O . PRO A 1 184 ? -27.469 3.668 45.744 1.00 80.81 184 PRO A O 1
ATOM 1526 N N . ALA A 1 185 ? -25.926 3.366 47.339 1.00 77.94 185 ALA A N 1
ATOM 1527 C CA . ALA A 1 185 ? -26.098 1.920 47.391 1.00 77.94 185 ALA A CA 1
ATOM 1528 C C . ALA A 1 185 ? -27.522 1.549 47.853 1.00 77.94 185 ALA A C 1
ATOM 1530 O O . ALA A 1 185 ? -27.831 1.563 49.047 1.00 77.94 185 ALA A O 1
ATOM 1531 N N . ILE A 1 186 ? -28.397 1.182 46.911 1.00 68.50 186 ILE A N 1
ATOM 1532 C CA . ILE A 1 186 ? -29.713 0.614 47.217 1.00 68.50 186 ILE A CA 1
ATOM 1533 C C . ILE A 1 186 ? -29.503 -0.850 47.586 1.00 68.50 186 ILE A C 1
ATOM 1535 O O . ILE A 1 186 ? -29.336 -1.722 46.735 1.00 68.50 186 ILE A O 1
ATOM 1539 N N . ARG A 1 187 ? -29.492 -1.131 48.887 1.00 70.50 187 ARG A N 1
ATOM 1540 C CA . ARG A 1 187 ? -29.390 -2.497 49.393 1.00 70.50 187 ARG A CA 1
ATOM 1541 C C . ARG A 1 187 ? -30.800 -3.090 49.520 1.00 70.50 187 ARG A C 1
ATOM 1543 O O . ARG A 1 187 ? -31.606 -2.524 50.261 1.00 70.50 187 ARG A O 1
ATOM 1550 N N . PRO A 1 188 ? -31.123 -4.212 48.849 1.00 75.56 188 PRO A N 1
ATOM 1551 C CA . PRO A 1 188 ? -32.446 -4.812 48.960 1.00 75.56 188 PRO A CA 1
ATOM 1552 C C . PRO A 1 188 ? -32.696 -5.247 50.407 1.00 75.56 188 PRO A C 1
ATOM 1554 O O . PRO A 1 188 ? -31.887 -5.953 51.019 1.00 75.56 188 PRO A O 1
ATOM 1557 N N . VAL A 1 189 ? -33.816 -4.798 50.969 1.00 75.81 189 VAL A N 1
ATOM 1558 C CA . VAL A 1 189 ? -34.261 -5.206 52.301 1.00 75.81 189 VAL A CA 1
ATOM 1559 C C . VAL A 1 189 ? -34.919 -6.576 52.168 1.00 75.81 189 VAL A C 1
ATOM 1561 O O . VAL A 1 189 ? -35.789 -6.767 51.320 1.00 75.81 189 VAL A O 1
ATOM 1564 N N . LYS A 1 190 ? -34.519 -7.542 53.003 1.00 73.94 190 LYS A N 1
ATOM 1565 C CA . LYS A 1 190 ? -35.240 -8.815 53.127 1.00 73.94 190 LYS A CA 1
ATOM 1566 C C . LYS A 1 190 ? -36.607 -8.533 53.748 1.00 73.94 190 LYS A C 1
ATOM 1568 O O . LYS A 1 190 ? -36.731 -8.481 54.967 1.00 73.94 190 LYS A O 1
ATOM 1573 N N . SER A 1 191 ? -37.612 -8.318 52.910 1.00 63.88 191 SER A N 1
ATOM 1574 C CA . SER A 1 191 ? -39.004 -8.338 53.341 1.00 63.88 191 SER A CA 1
ATOM 1575 C C . SER A 1 191 ? -39.457 -9.794 53.419 1.00 63.88 191 SER A C 1
ATOM 1577 O O . SER A 1 191 ? -39.434 -10.504 52.414 1.00 63.88 191 SER A O 1
ATOM 1579 N N . SER A 1 192 ? -39.837 -10.249 54.614 1.00 67.38 192 SER A N 1
ATOM 1580 C CA . SER A 1 192 ? -40.711 -11.411 54.745 1.00 67.38 192 SER A CA 1
ATOM 1581 C C . SER A 1 192 ? -42.099 -10.925 54.355 1.00 67.38 192 SER A C 1
ATOM 1583 O O . SER A 1 192 ? -42.710 -10.165 55.105 1.00 67.38 192 SER A O 1
ATOM 1585 N N . ILE A 1 193 ? -42.580 -11.310 53.174 1.00 66.06 193 ILE A N 1
ATOM 1586 C CA . ILE A 1 193 ? -44.011 -11.216 52.883 1.00 66.06 193 ILE A CA 1
ATOM 1587 C C . ILE A 1 193 ? -44.689 -12.100 53.940 1.00 66.06 193 ILE A C 1
ATOM 1589 O O . ILE A 1 193 ? -44.341 -13.273 54.064 1.00 66.06 193 ILE A O 1
ATOM 1593 N N . GLY A 1 194 ? -45.496 -11.478 54.801 1.00 70.38 194 GLY A N 1
ATOM 1594 C CA . GLY A 1 194 ? -46.189 -12.135 55.911 1.00 70.38 194 GLY A CA 1
ATOM 1595 C C . GLY A 1 194 ? -47.249 -13.132 55.439 1.00 70.38 194 GLY A C 1
ATOM 1596 O O . GLY A 1 194 ? -47.673 -13.055 54.287 1.00 70.38 194 GLY A O 1
ATOM 1597 N N . ASP A 1 195 ? -47.595 -14.034 56.368 1.00 50.91 195 ASP A N 1
ATOM 1598 C CA . ASP A 1 195 ? -48.594 -15.125 56.330 1.00 50.91 195 ASP A CA 1
ATOM 1599 C C . ASP A 1 195 ? -49.840 -14.914 55.450 1.00 50.91 195 ASP A C 1
ATOM 1601 O O . ASP A 1 195 ? -50.422 -13.803 55.468 1.00 50.91 195 ASP A O 1
#

Radius of gyration: 47.79 Å; chains: 1; bounding box: 112×55×146 Å

pLDDT: mean 75.48, std 14.81, range [34.94, 95.12]

Foldseek 3Di:
DDDDDDDDDDDPPDDDWDWDQDPVVNDTDTDPPPVVVVVVVVVVVVVVVVVVCVVVVCVVPVCVVVVVVVVVVVVVVVVVVVVLVVLVVVLVVLVVVLVVLLVVLQVLCVVLVHDGDDPVPPPDPQPPPPPPCPPQVVDPCSVSVVVSVSSVSSSVRSVVVSVVSVVVSVVSVVVVVVVVVPDPDPDDDPDDPDD

Secondary structure (DSSP, 8-state):
---------------PPPEEEEGGGTEEEE-TTHHHHHHHHHHHHHHHHHHHHHHHHHHHS-HHHHHHHHHHHHHHHHHHHHHHHHHHHHHHHHHHHHHHHHHHHHHHHHHTTPPPP-TT------------HHHHTTSTTHHHHHHHHHHHHHHHHHHHHHHHHHHHHHHHHHHHHHHHHHS---PPP------

Sequence (195 aa):
MFKLFDNKNSDPMKVKKFYYYSPDKLKLIPIKNFIPKSILFLASFAIFITFTSFIIGSLIFDDSTSLILGKQNQIIEEGYEKEIDFLKNKYKDLAENYNELVQTSNDMRLVLNLEPLDLNTENYGIGGSDFDKDEYSTFIQGEKVKNIYEYVEEIETNLNFETSNYEEIQNKFAENIDLFNNLPAIRPVKSSIGD